Protein AF-A0ABD2XBI8-F1 (afdb_monomer_lite)

Secondary structure (DSSP, 8-state):
-HHHHHHHHHHHHHHS---HHHHHHHHHHHHHHHHHHHHHHHHHHHHHHHHHHHHHHHHHHHHHHHHHHHHHHHHHHHHHHHHHHHHHHHHHHHHHHHHHHHHHHHHHHHHHHHHHHHHHHHHHHHHHHHHT---HHHHHHHHHHHHHS--S--PPPPP-------PPPP-----TT----------------PPPPTTTT-------------------------------PPPGGGG-----------

Structure (mmCIF, N/CA/C/O backbone):
data_AF-A0ABD2XBI8-F1
#
_entry.id   AF-A0ABD2XBI8-F1
#
loop_
_atom_site.group_PDB
_atom_site.id
_atom_site.type_symbol
_atom_site.label_atom_id
_atom_site.label_alt_id
_atom_site.label_comp_id
_atom_site.label_asym_id
_atom_site.label_entity_id
_atom_site.label_seq_id
_atom_site.pdbx_PDB_ins_code
_atom_site.Cartn_x
_atom_site.Cartn_y
_atom_site.Cartn_z
_atom_site.occupancy
_atom_site.B_iso_or_equiv
_atom_site.auth_seq_id
_atom_site.auth_comp_id
_atom_site.auth_asym_id
_atom_site.auth_atom_id
_atom_site.pdbx_PDB_model_num
ATOM 1 N N . MET A 1 1 ? 43.284 -10.364 -46.836 1.00 50.16 1 MET A N 1
ATOM 2 C CA . MET A 1 1 ? 42.614 -9.462 -47.812 1.00 50.16 1 MET A CA 1
ATOM 3 C C . MET A 1 1 ? 42.914 -7.961 -47.650 1.00 50.16 1 MET A C 1
ATOM 5 O O . MET A 1 1 ? 43.007 -7.277 -48.660 1.00 50.16 1 MET A O 1
ATOM 9 N N . ARG A 1 2 ? 43.096 -7.401 -46.437 1.00 47.09 2 ARG A N 1
ATOM 10 C CA . ARG A 1 2 ? 43.406 -5.955 -46.265 1.00 47.09 2 ARG A CA 1
ATOM 11 C C . ARG A 1 2 ? 44.773 -5.526 -46.842 1.00 47.09 2 ARG A C 1
ATOM 13 O O . ARG A 1 2 ? 44.886 -4.433 -47.388 1.00 47.09 2 ARG A O 1
ATOM 20 N N . SER A 1 3 ? 45.781 -6.402 -46.770 1.00 56.12 3 SER A N 1
ATOM 21 C CA . SER A 1 3 ? 47.141 -6.170 -47.298 1.00 56.12 3 SER A CA 1
ATOM 22 C C . SER A 1 3 ? 47.167 -6.021 -48.826 1.00 56.12 3 SER A C 1
ATOM 24 O O . SER A 1 3 ? 47.785 -5.100 -49.353 1.00 56.12 3 SER A O 1
ATOM 26 N N . THR A 1 4 ? 46.410 -6.852 -49.544 1.00 64.19 4 THR A N 1
ATOM 27 C CA . THR A 1 4 ? 46.321 -6.827 -51.011 1.00 64.19 4 THR A CA 1
ATOM 28 C C . THR A 1 4 ? 45.628 -5.567 -51.532 1.00 64.19 4 THR A C 1
ATOM 30 O O . THR A 1 4 ? 46.077 -4.982 -52.512 1.00 64.19 4 THR A O 1
ATOM 33 N N . ARG A 1 5 ? 44.593 -5.077 -50.835 1.00 65.06 5 ARG A N 1
ATOM 34 C CA . ARG A 1 5 ? 43.864 -3.860 -51.233 1.00 65.06 5 ARG A CA 1
ATOM 35 C C . ARG A 1 5 ? 44.668 -2.577 -50.990 1.00 65.06 5 ARG A C 1
ATOM 37 O O . ARG A 1 5 ? 44.650 -1.690 -51.833 1.00 65.06 5 ARG A O 1
ATOM 44 N N . ARG A 1 6 ? 45.424 -2.493 -49.883 1.00 65.19 6 ARG A N 1
ATOM 45 C CA . ARG A 1 6 ? 46.352 -1.369 -49.634 1.00 65.19 6 ARG A CA 1
ATOM 46 C C . ARG A 1 6 ? 47.482 -1.326 -50.664 1.00 65.19 6 ARG A C 1
ATOM 48 O O . ARG A 1 6 ? 47.823 -0.248 -51.136 1.00 65.19 6 ARG A O 1
ATOM 55 N N . LYS A 1 7 ? 48.015 -2.493 -51.048 1.00 68.94 7 LYS A N 1
ATOM 56 C CA . LYS A 1 7 ? 49.017 -2.609 -52.117 1.00 68.94 7 LYS A CA 1
ATOM 57 C C . LYS A 1 7 ? 48.458 -2.163 -53.469 1.00 68.94 7 LYS A C 1
ATOM 59 O O . LYS A 1 7 ? 49.122 -1.394 -54.145 1.00 68.94 7 LYS A O 1
ATOM 64 N N . ALA A 1 8 ? 47.232 -2.557 -53.817 1.00 65.69 8 ALA A N 1
ATOM 65 C CA . ALA A 1 8 ? 46.587 -2.149 -55.067 1.00 65.69 8 ALA A CA 1
ATOM 66 C C . ALA A 1 8 ? 46.331 -0.631 -55.149 1.00 65.69 8 ALA A C 1
ATOM 68 O O . ALA A 1 8 ? 46.610 -0.027 -56.176 1.00 65.69 8 ALA A O 1
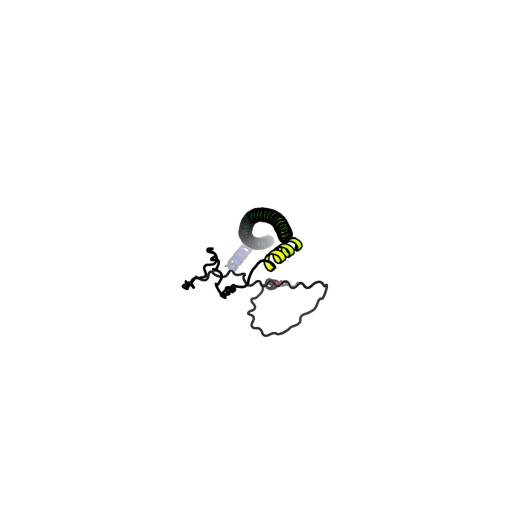ATOM 69 N N . ILE A 1 9 ? 45.869 0.003 -54.064 1.00 66.25 9 ILE A N 1
ATOM 70 C CA . ILE A 1 9 ? 45.656 1.463 -54.025 1.00 66.25 9 ILE A CA 1
ATOM 71 C C . ILE A 1 9 ? 46.986 2.213 -54.170 1.00 66.25 9 ILE A C 1
ATOM 73 O O . ILE A 1 9 ? 47.066 3.160 -54.946 1.00 66.25 9 ILE A O 1
ATOM 77 N N . LYS A 1 10 ? 48.040 1.763 -53.475 1.00 66.06 10 LYS A N 1
ATOM 78 C CA . LYS A 1 10 ? 49.382 2.346 -53.599 1.00 66.06 10 LYS A CA 1
ATOM 79 C C . LYS A 1 10 ? 49.914 2.233 -55.031 1.00 66.06 10 LYS A C 1
ATOM 81 O O . LYS A 1 10 ? 50.391 3.215 -55.580 1.00 66.06 10 LYS A O 1
ATOM 86 N N . LEU A 1 11 ? 49.732 1.072 -55.660 1.00 65.44 11 LEU A N 1
ATOM 87 C CA . LEU A 1 11 ? 50.153 0.825 -57.039 1.00 65.44 11 LEU A CA 1
ATOM 88 C C . LEU A 1 11 ? 49.413 1.738 -58.029 1.00 65.44 11 LEU A C 1
ATOM 90 O O . LEU A 1 11 ? 50.050 2.320 -58.894 1.00 65.44 11 LEU A O 1
ATOM 94 N N . VAL A 1 12 ? 48.103 1.955 -57.865 1.00 64.81 12 VAL A N 1
ATOM 95 C CA . VAL A 1 12 ? 47.318 2.879 -58.711 1.00 64.81 12 VAL A CA 1
ATOM 96 C C . VAL A 1 12 ? 47.749 4.341 -58.528 1.00 64.81 12 VAL A C 1
ATOM 98 O O . VAL A 1 12 ? 47.896 5.063 -59.511 1.00 64.81 12 VAL A O 1
ATOM 101 N N . VAL A 1 13 ? 47.999 4.773 -57.289 1.00 63.12 13 VAL A N 1
ATOM 102 C CA . VAL A 1 13 ? 48.478 6.134 -56.983 1.00 63.12 13 VAL A CA 1
ATOM 103 C C . VAL A 1 13 ? 49.882 6.378 -57.546 1.00 63.12 13 VAL A C 1
ATOM 105 O O . VAL A 1 13 ? 50.166 7.486 -57.998 1.00 63.12 13 VAL A O 1
ATOM 108 N N . ASP A 1 14 ? 50.733 5.351 -57.570 1.00 63.59 14 ASP A N 1
ATOM 109 C CA . ASP A 1 14 ? 52.087 5.424 -58.125 1.00 63.59 14 ASP A CA 1
ATOM 110 C C . ASP A 1 14 ? 52.130 5.307 -59.662 1.00 63.59 14 ASP A C 1
ATOM 112 O O . ASP A 1 14 ? 53.039 5.864 -60.273 1.00 63.59 14 ASP A O 1
ATOM 116 N N . SER A 1 15 ? 51.137 4.649 -60.281 1.00 61.75 15 SER A N 1
ATOM 117 C CA . SER A 1 15 ? 51.032 4.433 -61.741 1.00 61.75 15 SER A CA 1
ATOM 118 C C . SER A 1 15 ? 50.375 5.589 -62.500 1.00 61.75 15 SER A C 1
ATOM 120 O O . SER A 1 15 ? 50.614 5.762 -63.693 1.00 61.75 15 SER A O 1
ATOM 122 N N . CYS A 1 16 ? 49.524 6.378 -61.841 1.00 59.50 16 CYS A N 1
ATOM 123 C CA . CYS A 1 16 ? 49.028 7.626 -62.411 1.00 59.50 16 CYS A CA 1
ATOM 124 C C . CYS A 1 16 ? 50.151 8.666 -62.337 1.00 59.50 16 CYS A C 1
ATOM 126 O O . CYS A 1 16 ? 50.707 8.879 -61.263 1.00 59.50 16 CYS A O 1
ATOM 128 N N . GLY A 1 17 ? 50.457 9.353 -63.442 1.00 62.38 17 GLY A N 1
ATOM 129 C CA . GLY A 1 17 ? 51.430 10.457 -63.520 1.00 62.38 17 GLY A CA 1
ATOM 130 C C . GLY A 1 17 ? 51.025 11.713 -62.731 1.00 62.38 17 GLY A C 1
ATOM 131 O O . GLY A 1 17 ? 51.084 12.828 -63.244 1.00 62.38 17 GLY A O 1
ATOM 132 N N . MET A 1 18 ? 50.551 11.544 -61.497 1.00 68.81 18 MET A N 1
ATOM 133 C CA . MET A 1 18 ? 50.190 12.613 -60.583 1.00 68.81 18 MET A CA 1
ATOM 134 C C . MET A 1 18 ? 51.452 13.278 -60.047 1.00 68.81 18 MET A C 1
ATOM 136 O O . MET A 1 18 ? 52.415 12.608 -59.670 1.00 68.81 18 MET A O 1
ATOM 140 N N . LYS A 1 19 ? 51.411 14.608 -59.946 1.00 80.31 19 LYS A N 1
ATOM 141 C CA . LYS A 1 19 ? 52.440 15.384 -59.248 1.00 80.31 19 LYS A CA 1
ATOM 142 C C . LYS A 1 19 ? 52.533 14.913 -57.792 1.00 80.31 19 LYS A C 1
ATOM 144 O O . LYS A 1 19 ? 51.511 14.639 -57.163 1.00 80.31 19 LYS A O 1
ATOM 149 N N . GLU A 1 20 ? 53.743 14.874 -57.244 1.00 80.38 20 GLU A N 1
ATOM 150 C CA . GLU A 1 20 ? 54.015 14.375 -55.886 1.00 80.38 20 GLU A CA 1
ATOM 151 C C . GLU A 1 20 ? 53.179 15.090 -54.804 1.00 80.38 20 GLU A C 1
ATOM 153 O O . GLU A 1 20 ? 52.703 14.475 -53.851 1.00 80.38 20 GLU A O 1
ATOM 158 N N . SER A 1 21 ? 52.884 16.379 -55.006 1.00 82.75 21 SER A N 1
ATOM 159 C CA . SER A 1 21 ? 51.996 17.161 -54.138 1.00 82.75 21 SER A CA 1
ATOM 160 C C . SER A 1 21 ? 50.564 16.612 -54.073 1.00 82.75 21 SER A C 1
ATOM 162 O O . SER A 1 21 ? 49.969 16.578 -52.996 1.00 82.75 21 SER A O 1
ATOM 164 N N . ALA A 1 22 ? 50.017 16.129 -55.192 1.00 83.19 22 ALA A N 1
ATOM 165 C CA . ALA A 1 22 ? 48.690 15.521 -55.239 1.00 83.19 22 ALA A CA 1
ATOM 166 C C . ALA A 1 22 ? 48.678 14.148 -54.548 1.00 83.19 22 ALA A C 1
ATOM 168 O O . ALA A 1 22 ? 47.736 13.835 -53.820 1.00 83.19 22 ALA A O 1
ATOM 169 N N . LYS A 1 23 ? 49.752 13.355 -54.691 1.00 82.31 23 LYS A N 1
ATOM 170 C CA . LYS A 1 23 ? 49.909 12.085 -53.956 1.00 82.31 23 LYS A CA 1
ATOM 171 C C . LYS A 1 23 ? 49.922 12.312 -52.443 1.00 82.31 23 LYS A C 1
ATOM 173 O O . LYS A 1 23 ? 49.252 11.586 -51.705 1.00 82.31 23 LYS A O 1
ATOM 178 N N . LEU A 1 24 ? 50.632 13.342 -51.976 1.00 85.50 24 LEU A N 1
ATOM 179 C CA . LEU A 1 24 ? 50.685 13.701 -50.558 1.00 85.50 24 LEU A CA 1
ATOM 180 C C . LEU A 1 24 ? 49.303 14.107 -50.020 1.00 85.50 24 LEU A C 1
ATOM 182 O O . LEU A 1 24 ? 48.893 13.627 -48.964 1.00 85.50 24 LEU A O 1
ATOM 186 N N . GLN A 1 25 ? 48.558 14.933 -50.763 1.00 89.06 25 GLN A N 1
ATOM 187 C CA . GLN A 1 25 ? 47.198 15.340 -50.391 1.00 89.06 25 GLN A CA 1
ATOM 188 C C . GLN A 1 25 ? 46.237 14.148 -50.319 1.00 89.06 25 GLN A C 1
ATOM 190 O O . GLN A 1 25 ? 45.522 14.005 -49.329 1.00 89.06 25 GLN A O 1
ATOM 195 N N . VAL A 1 26 ? 46.270 13.246 -51.306 1.00 87.88 26 VAL A N 1
ATOM 196 C CA . VAL A 1 26 ? 45.455 12.019 -51.302 1.00 87.88 26 VAL A CA 1
ATOM 197 C C . VAL A 1 26 ? 45.784 11.142 -50.092 1.00 87.88 26 VAL A C 1
ATOM 199 O O . VAL A 1 26 ? 44.876 10.659 -49.418 1.00 87.88 26 VAL A O 1
ATOM 202 N N . ASN A 1 27 ? 47.064 10.977 -49.752 1.00 87.44 27 ASN A N 1
ATOM 203 C CA . ASN A 1 27 ? 47.475 10.215 -48.570 1.00 87.44 27 ASN A CA 1
ATOM 204 C C . ASN A 1 27 ? 47.030 10.866 -47.251 1.00 87.44 27 ASN A C 1
ATOM 206 O O . ASN A 1 27 ? 46.715 10.161 -46.291 1.00 87.44 27 ASN A O 1
ATOM 210 N N . THR A 1 28 ? 46.995 12.196 -47.181 1.00 93.38 28 THR A N 1
ATOM 211 C CA . THR A 1 28 ? 46.457 12.920 -46.021 1.00 93.38 28 THR A CA 1
ATOM 212 C C . THR A 1 28 ? 44.946 12.731 -45.910 1.00 93.38 28 THR A C 1
ATOM 214 O O . THR A 1 28 ? 44.473 12.322 -44.854 1.00 93.38 28 THR A O 1
ATOM 217 N N . ILE A 1 29 ? 44.201 12.886 -47.008 1.00 93.94 29 ILE A N 1
ATOM 218 C CA . ILE A 1 29 ? 42.749 12.642 -47.042 1.00 93.94 29 ILE A CA 1
ATOM 219 C C . ILE A 1 29 ? 42.425 11.197 -46.638 1.00 93.94 29 ILE A C 1
ATOM 221 O O . ILE A 1 29 ? 41.517 10.963 -45.845 1.00 93.94 29 ILE A O 1
ATOM 225 N N . LEU A 1 30 ? 43.186 10.213 -47.128 1.00 92.88 30 LEU A N 1
ATOM 226 C CA . LEU A 1 30 ? 42.994 8.804 -46.767 1.00 92.88 30 LEU A CA 1
ATOM 227 C C . LEU A 1 30 ? 43.237 8.533 -45.276 1.00 92.88 30 LEU A C 1
ATOM 229 O O . LEU A 1 30 ? 42.544 7.694 -44.690 1.00 92.88 30 LEU A O 1
ATOM 233 N N . ARG A 1 31 ? 44.208 9.219 -44.660 1.00 94.50 31 ARG A N 1
ATOM 234 C CA . ARG A 1 31 ? 44.465 9.117 -43.217 1.00 94.50 31 ARG A CA 1
ATOM 235 C C . ARG A 1 31 ? 43.306 9.688 -42.411 1.00 94.50 31 ARG A C 1
ATOM 237 O O . ARG A 1 31 ? 42.774 8.965 -41.571 1.00 94.50 31 ARG A O 1
ATOM 244 N N . GLU A 1 32 ? 42.860 10.901 -42.729 1.00 96.00 32 GLU A N 1
ATOM 245 C CA . GLU A 1 32 ? 41.720 11.528 -42.046 1.00 96.00 32 GLU A CA 1
ATOM 246 C C . GLU A 1 32 ? 40.434 10.716 -42.219 1.00 96.00 32 GLU A C 1
ATOM 248 O O . GLU A 1 32 ? 39.725 10.452 -41.253 1.00 96.00 32 GLU A O 1
ATOM 253 N N . PHE A 1 33 ? 40.170 10.202 -43.422 1.00 96.31 33 PHE A N 1
ATOM 254 C CA . PHE A 1 33 ? 39.011 9.343 -43.661 1.00 96.31 33 PHE A CA 1
ATOM 255 C C . PHE A 1 33 ? 39.072 8.039 -42.853 1.00 96.31 33 PHE A C 1
ATOM 257 O O . PHE A 1 33 ? 38.055 7.556 -42.358 1.00 96.31 33 PHE A O 1
ATOM 264 N N . THR A 1 34 ? 40.266 7.463 -42.691 1.00 95.50 34 THR A N 1
ATOM 265 C CA . THR A 1 34 ? 40.449 6.271 -41.851 1.00 95.50 34 THR A CA 1
ATOM 266 C C . THR A 1 34 ? 40.207 6.592 -40.378 1.00 95.50 34 THR A C 1
ATOM 268 O O . THR A 1 34 ? 39.570 5.794 -39.693 1.00 95.50 34 THR A O 1
ATOM 271 N N . LYS A 1 35 ? 40.670 7.754 -39.906 1.00 97.06 35 LYS A N 1
ATOM 272 C CA . LYS A 1 35 ? 40.451 8.225 -38.536 1.00 97.06 35 LYS A CA 1
ATOM 273 C C . LYS A 1 35 ? 38.961 8.435 -38.256 1.00 97.06 35 LYS A C 1
ATOM 275 O O . LYS A 1 35 ? 38.426 7.769 -37.377 1.00 97.06 35 LYS A O 1
ATOM 280 N N . MET A 1 36 ? 38.277 9.223 -39.090 1.00 97.69 36 MET A N 1
ATOM 281 C CA . MET A 1 36 ? 36.830 9.457 -38.979 1.00 97.69 36 MET A CA 1
ATOM 282 C C . MET A 1 36 ? 36.026 8.156 -39.018 1.00 97.69 36 MET A C 1
ATOM 284 O O . MET A 1 36 ? 35.052 7.996 -38.291 1.00 97.69 36 MET A O 1
ATOM 288 N N . LYS A 1 37 ? 36.429 7.192 -39.855 1.00 96.88 37 LYS A N 1
ATOM 289 C CA . LYS A 1 37 ? 35.762 5.889 -39.917 1.00 96.88 37 LYS A CA 1
ATOM 290 C C . LYS A 1 37 ? 35.882 5.109 -38.604 1.00 96.88 37 LYS A C 1
ATOM 292 O O . LYS A 1 37 ? 34.928 4.435 -38.224 1.00 96.88 37 LYS A O 1
ATOM 297 N N . ASN A 1 38 ? 37.047 5.144 -37.961 1.00 96.69 38 ASN A N 1
ATOM 298 C CA . ASN A 1 38 ? 37.252 4.457 -36.689 1.00 96.69 38 ASN A CA 1
ATOM 299 C C . ASN A 1 38 ? 36.472 5.152 -35.569 1.00 96.69 38 ASN A C 1
ATOM 301 O O . ASN A 1 38 ? 35.752 4.472 -34.849 1.00 96.69 38 ASN A O 1
ATOM 305 N N . GLU A 1 39 ? 36.524 6.485 -35.503 1.00 97.88 39 GLU A N 1
ATOM 306 C CA . GLU A 1 39 ? 35.735 7.281 -34.552 1.00 97.88 39 GLU A CA 1
ATOM 307 C C . GLU A 1 39 ? 34.232 7.013 -34.711 1.00 97.88 39 GLU A C 1
ATOM 309 O O . GLU A 1 39 ? 33.530 6.775 -33.733 1.00 97.88 39 GLU A O 1
ATOM 314 N N . TYR A 1 40 ? 33.731 6.964 -35.950 1.00 97.75 40 TYR A N 1
ATOM 315 C CA . TYR A 1 40 ? 32.338 6.609 -36.221 1.00 97.75 40 TYR A CA 1
ATOM 316 C C . TYR A 1 40 ? 31.989 5.204 -35.718 1.00 97.75 40 TYR A C 1
ATOM 318 O O . TYR A 1 40 ? 30.922 5.002 -35.145 1.00 97.75 40 TYR A O 1
ATOM 326 N N . LEU A 1 41 ? 32.881 4.230 -35.917 1.00 97.62 41 LEU A N 1
ATOM 327 C CA . LEU A 1 41 ? 32.652 2.862 -35.462 1.00 97.62 41 LEU A CA 1
ATOM 328 C C . LEU A 1 41 ? 32.628 2.778 -33.927 1.00 97.62 41 LEU A C 1
ATOM 330 O O . LEU A 1 41 ? 31.767 2.104 -33.369 1.00 97.62 41 LEU A O 1
ATOM 334 N N . GLU A 1 42 ? 33.522 3.491 -33.245 1.00 97.25 42 GLU A N 1
ATOM 335 C CA . GLU A 1 42 ? 33.527 3.591 -31.782 1.00 97.25 42 GLU A CA 1
ATOM 336 C C . GLU A 1 42 ? 32.243 4.253 -31.267 1.00 97.25 42 GLU A C 1
ATOM 338 O O . GLU A 1 42 ? 31.560 3.697 -30.402 1.00 97.25 42 GLU A O 1
ATOM 343 N N . LEU A 1 43 ? 31.839 5.382 -31.855 1.00 97.88 43 LEU A N 1
ATOM 344 C CA . LEU A 1 43 ? 30.574 6.050 -31.535 1.00 97.88 43 LEU A CA 1
ATOM 345 C C . LEU A 1 43 ? 29.362 5.144 -31.771 1.00 97.88 43 LEU A C 1
ATOM 347 O O . LEU A 1 43 ? 28.433 5.129 -30.968 1.00 97.88 43 LEU A O 1
ATOM 351 N N . GLN A 1 44 ? 29.378 4.339 -32.831 1.00 98.00 44 GLN A N 1
ATOM 352 C CA . GLN A 1 44 ? 28.315 3.378 -33.093 1.00 98.00 44 GLN A CA 1
ATOM 353 C C . GLN A 1 44 ? 28.235 2.323 -31.981 1.00 98.00 44 GLN A C 1
ATOM 355 O O . GLN A 1 44 ? 27.155 2.072 -31.448 1.00 98.00 44 GLN A O 1
ATOM 360 N N . THR A 1 45 ? 29.370 1.748 -31.574 1.00 97.50 45 THR A N 1
ATOM 361 C CA . THR A 1 45 ? 29.390 0.741 -30.498 1.00 97.50 45 THR A CA 1
ATOM 362 C C . THR A 1 45 ? 28.975 1.312 -29.142 1.00 97.50 45 THR A C 1
ATOM 364 O O . THR A 1 45 ? 28.258 0.652 -28.385 1.00 97.50 45 THR A O 1
ATOM 367 N N . THR A 1 46 ? 29.374 2.548 -28.833 1.00 97.81 46 THR A N 1
ATOM 368 C CA . THR A 1 46 ? 28.975 3.213 -27.586 1.00 97.81 46 THR A CA 1
ATOM 369 C C . THR A 1 46 ? 27.490 3.559 -27.594 1.00 97.81 46 THR A C 1
ATOM 371 O O . THR A 1 46 ? 26.821 3.326 -26.587 1.00 97.81 46 THR A O 1
ATOM 374 N N . ASN A 1 47 ? 26.938 4.005 -28.727 1.00 98.19 47 ASN A N 1
ATOM 375 C CA . ASN A 1 47 ? 25.505 4.255 -28.863 1.00 98.19 47 ASN A CA 1
ATOM 376 C C . ASN A 1 47 ? 24.678 2.967 -28.691 1.00 98.19 47 ASN A C 1
ATOM 378 O O . ASN A 1 47 ? 23.716 2.955 -27.928 1.00 98.19 47 ASN A O 1
ATOM 382 N N . GLU A 1 48 ? 25.090 1.851 -29.302 1.00 98.19 48 GLU A N 1
ATOM 383 C CA . GLU A 1 48 ? 24.432 0.548 -29.111 1.00 98.19 48 GLU A CA 1
ATOM 384 C C . GLU A 1 48 ? 24.482 0.071 -27.648 1.00 98.19 48 GLU A C 1
ATOM 386 O O . GLU A 1 48 ? 23.516 -0.497 -27.127 1.00 98.19 48 GLU A O 1
ATOM 391 N N . SER A 1 49 ? 25.609 0.296 -26.965 1.00 98.25 49 SER A N 1
ATOM 392 C CA . SER A 1 49 ? 25.753 -0.008 -25.538 1.00 98.25 49 SER A CA 1
ATOM 393 C C . SER A 1 49 ? 24.816 0.853 -24.682 1.00 98.25 49 SER A C 1
ATOM 395 O O . SER A 1 49 ? 24.111 0.340 -23.807 1.00 98.25 49 SER A O 1
ATOM 397 N N . LEU A 1 50 ? 24.735 2.152 -24.983 1.00 98.50 50 LEU A N 1
ATOM 398 C CA . LEU A 1 50 ? 23.863 3.092 -24.287 1.00 98.50 50 LEU A CA 1
ATOM 399 C C . LEU A 1 50 ? 22.383 2.745 -24.482 1.00 98.50 50 LEU A C 1
ATOM 401 O O . LEU A 1 50 ? 21.621 2.744 -23.517 1.00 98.50 50 LEU A O 1
ATOM 405 N N . GLU A 1 51 ? 21.971 2.382 -25.696 1.00 98.44 51 GLU A N 1
ATOM 406 C CA . GLU A 1 51 ? 20.602 1.944 -25.976 1.00 98.44 51 GLU A CA 1
ATOM 407 C C . GLU A 1 51 ? 20.215 0.719 -25.138 1.00 98.44 51 GLU A C 1
ATOM 409 O O . GLU A 1 51 ? 19.123 0.680 -24.558 1.00 98.44 51 GLU A O 1
ATOM 414 N N . LYS A 1 52 ? 21.121 -0.257 -24.992 1.00 98.38 52 LYS A N 1
ATOM 415 C CA . LYS A 1 52 ? 20.910 -1.423 -24.118 1.00 98.38 52 LYS A CA 1
ATOM 416 C C . LYS A 1 52 ? 20.787 -1.018 -22.651 1.00 98.38 52 LYS A C 1
ATOM 418 O O . LYS A 1 52 ? 19.876 -1.493 -21.969 1.00 98.38 52 LYS A O 1
ATOM 423 N N . ALA A 1 53 ? 21.649 -0.121 -22.172 1.00 98.31 53 ALA A N 1
ATOM 424 C CA . ALA A 1 53 ? 21.591 0.384 -20.802 1.00 98.31 53 ALA A CA 1
ATOM 425 C C . ALA A 1 53 ? 20.266 1.114 -20.522 1.00 98.31 53 ALA A C 1
ATOM 427 O O . ALA A 1 53 ? 19.615 0.857 -19.508 1.00 98.31 53 ALA A O 1
ATOM 428 N N . VAL A 1 54 ? 19.804 1.956 -21.450 1.00 98.69 54 VAL A N 1
ATOM 429 C CA . VAL A 1 54 ? 18.516 2.658 -21.344 1.00 98.69 54 VAL A CA 1
ATOM 430 C C . VAL A 1 54 ? 17.348 1.673 -21.316 1.00 98.69 54 VAL A C 1
ATOM 432 O O . VAL A 1 54 ? 16.432 1.829 -20.505 1.00 98.69 54 VAL A O 1
ATOM 435 N N . GLN A 1 55 ? 17.359 0.642 -22.164 1.00 98.56 55 GLN A N 1
ATOM 436 C CA . GLN A 1 55 ? 16.323 -0.394 -22.142 1.00 98.56 55 GLN A CA 1
ATOM 437 C C . GLN A 1 55 ? 16.287 -1.140 -20.805 1.00 98.56 55 GLN A C 1
ATOM 439 O O . GLN A 1 55 ? 15.205 -1.383 -20.266 1.00 98.56 55 GLN A O 1
ATOM 444 N N . GLU A 1 56 ? 17.448 -1.474 -20.247 1.00 98.50 56 GLU A N 1
ATOM 445 C CA . GLU A 1 56 ? 17.542 -2.142 -18.951 1.00 98.50 56 GLU A CA 1
ATOM 446 C C . GLU A 1 56 ? 17.048 -1.247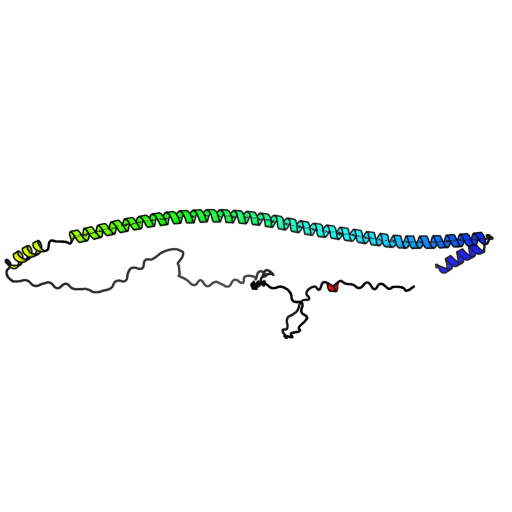 -17.806 1.00 98.50 56 GLU A C 1
ATOM 448 O O . GLU A 1 56 ? 16.242 -1.684 -16.982 1.00 98.50 56 GLU A O 1
ATOM 453 N N . LEU A 1 57 ? 17.427 0.035 -17.793 1.00 98.62 57 LEU A N 1
ATOM 454 C CA . LEU A 1 57 ? 16.919 1.005 -16.818 1.00 98.62 57 LEU A CA 1
ATOM 455 C C . LEU A 1 57 ? 15.394 1.146 -16.892 1.00 98.62 57 LEU A C 1
ATOM 457 O O . LEU A 1 57 ? 14.728 1.145 -15.857 1.00 98.62 57 LEU A O 1
ATOM 461 N N . ARG A 1 58 ? 14.818 1.184 -18.101 1.00 98.62 58 ARG A N 1
ATOM 462 C CA . ARG A 1 58 ? 13.357 1.207 -18.287 1.00 98.62 58 ARG A CA 1
ATOM 463 C C . ARG A 1 58 ? 12.688 -0.045 -17.715 1.00 98.62 58 ARG A C 1
ATOM 465 O O . ARG A 1 58 ? 11.673 0.074 -17.032 1.00 98.62 58 ARG A O 1
ATOM 472 N N . ARG A 1 59 ? 13.257 -1.238 -17.931 1.00 98.44 59 ARG A N 1
ATOM 473 C CA . ARG A 1 59 ? 12.732 -2.486 -17.342 1.00 98.44 59 ARG A CA 1
ATOM 474 C C . ARG A 1 59 ? 12.777 -2.456 -15.815 1.00 98.44 59 ARG A C 1
ATOM 476 O O . ARG A 1 59 ? 11.796 -2.824 -15.166 1.00 98.44 59 ARG A O 1
ATOM 483 N N . ARG A 1 60 ? 13.891 -1.996 -15.238 1.00 98.56 60 ARG A N 1
ATOM 484 C CA . ARG A 1 60 ? 14.051 -1.868 -13.781 1.00 98.56 60 ARG A CA 1
ATOM 485 C C . ARG A 1 60 ? 13.056 -0.881 -13.185 1.00 98.56 60 ARG A C 1
ATOM 487 O O . ARG A 1 60 ? 12.458 -1.192 -12.156 1.00 98.56 60 ARG A O 1
ATOM 494 N N . LEU A 1 61 ? 12.838 0.255 -13.847 1.00 98.50 61 LEU A N 1
ATOM 495 C CA . LEU A 1 61 ? 11.858 1.252 -13.426 1.00 98.50 61 LEU A CA 1
ATOM 496 C C . LEU A 1 61 ? 10.451 0.651 -13.358 1.00 98.50 61 LEU A C 1
ATOM 498 O O . LEU A 1 61 ? 9.823 0.720 -12.309 1.00 98.50 61 LEU A O 1
ATOM 502 N N . VAL A 1 62 ? 10.001 -0.034 -14.415 1.00 98.62 62 VAL A N 1
ATOM 503 C CA . VAL A 1 62 ? 8.675 -0.684 -14.444 1.00 98.62 62 VAL A CA 1
ATOM 504 C C . VAL A 1 62 ? 8.523 -1.710 -13.318 1.00 98.62 62 VAL A C 1
ATOM 506 O O . VAL A 1 62 ? 7.489 -1.759 -12.651 1.00 98.62 62 VAL A O 1
ATOM 509 N N . LYS A 1 63 ? 9.558 -2.519 -13.063 1.00 98.44 63 LYS A N 1
ATOM 510 C CA . LYS A 1 63 ? 9.541 -3.508 -11.976 1.00 98.44 63 LYS A CA 1
ATOM 511 C C . LYS A 1 63 ? 9.449 -2.842 -10.599 1.00 98.44 63 LYS A C 1
ATOM 513 O O . LYS A 1 63 ? 8.659 -3.284 -9.766 1.00 98.44 63 LYS A O 1
ATOM 518 N N . SER A 1 64 ? 10.234 -1.789 -10.374 1.00 98.44 64 SER A N 1
ATOM 519 C CA . SER A 1 64 ? 10.225 -1.013 -9.129 1.00 98.44 64 SER A CA 1
ATOM 520 C C . SER A 1 64 ? 8.881 -0.310 -8.912 1.00 98.44 64 SER A C 1
ATOM 522 O O . SER A 1 64 ? 8.302 -0.386 -7.828 1.00 98.44 64 SER A O 1
ATOM 524 N N . ASP A 1 65 ? 8.320 0.292 -9.963 1.00 98.56 65 ASP A N 1
ATOM 525 C CA . ASP A 1 65 ? 7.000 0.922 -9.936 1.00 98.56 65 ASP A CA 1
ATOM 526 C C . ASP A 1 65 ? 5.905 -0.079 -9.570 1.00 98.56 65 ASP A C 1
ATOM 528 O O . ASP A 1 65 ? 5.073 0.208 -8.707 1.00 98.56 65 ASP A O 1
ATOM 532 N N . HIS A 1 66 ? 5.934 -1.274 -10.164 1.00 98.44 66 HIS A N 1
ATOM 533 C CA . HIS A 1 66 ? 4.989 -2.333 -9.833 1.00 98.44 66 HIS A CA 1
ATOM 534 C C . HIS A 1 66 ? 5.096 -2.745 -8.357 1.00 98.44 66 HIS A C 1
ATOM 536 O O . HIS A 1 66 ? 4.090 -2.771 -7.651 1.00 98.44 66 HIS A O 1
ATOM 542 N N . GLN A 1 67 ? 6.311 -2.981 -7.851 1.00 98.56 67 GLN A N 1
ATOM 543 C CA . GLN A 1 67 ? 6.534 -3.315 -6.438 1.00 98.56 67 GLN A CA 1
ATOM 544 C C . GLN A 1 67 ? 6.047 -2.208 -5.493 1.00 98.56 67 GLN A C 1
ATOM 546 O O . GLN A 1 67 ? 5.391 -2.498 -4.488 1.00 98.56 67 GLN A O 1
ATOM 551 N N . ARG A 1 68 ? 6.306 -0.937 -5.828 1.00 98.56 68 ARG A N 1
ATOM 552 C CA . ARG A 1 68 ? 5.801 0.209 -5.060 1.00 98.56 68 ARG A CA 1
ATOM 553 C C . ARG A 1 68 ? 4.274 0.227 -5.039 1.00 98.56 68 ARG A C 1
ATOM 555 O O . ARG A 1 68 ? 3.681 0.431 -3.982 1.00 98.56 68 ARG A O 1
ATOM 562 N N . GLN A 1 69 ? 3.626 0.008 -6.182 1.00 98.69 69 GLN A N 1
ATOM 563 C CA . GLN A 1 69 ? 2.165 -0.018 -6.277 1.00 98.69 69 GLN A CA 1
ATOM 564 C C . GLN A 1 69 ? 1.550 -1.168 -5.468 1.00 98.69 69 GLN A C 1
ATOM 566 O O . GLN A 1 69 ? 0.554 -0.953 -4.774 1.00 98.69 69 GLN A O 1
ATOM 571 N N . GLU A 1 70 ? 2.153 -2.359 -5.499 1.00 98.56 70 GLU A N 1
ATOM 572 C CA . GLU A 1 70 ? 1.731 -3.497 -4.674 1.00 98.56 70 GLU A CA 1
ATOM 573 C 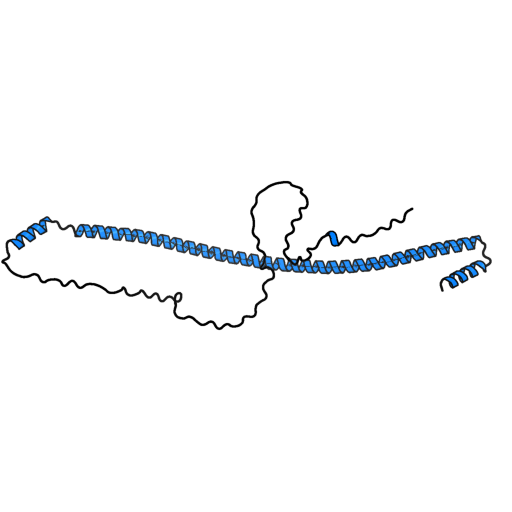C . GLU A 1 70 ? 1.811 -3.176 -3.177 1.00 98.56 70 GLU A C 1
ATOM 575 O O . GLU A 1 70 ? 0.853 -3.424 -2.435 1.00 98.56 70 GLU A O 1
ATOM 580 N N . LEU A 1 71 ? 2.916 -2.562 -2.739 1.00 98.56 71 LEU A N 1
ATOM 581 C CA . LEU A 1 71 ? 3.094 -2.141 -1.351 1.00 98.56 71 LEU A CA 1
ATOM 582 C C . LEU A 1 71 ? 2.044 -1.103 -0.943 1.00 98.56 71 LEU A C 1
ATOM 584 O O . LEU A 1 71 ? 1.386 -1.271 0.082 1.00 98.56 71 LEU A O 1
ATOM 588 N N . ILE A 1 72 ? 1.815 -0.077 -1.769 1.00 98.62 72 ILE A N 1
ATOM 589 C CA . ILE A 1 72 ? 0.771 0.929 -1.524 1.00 98.62 72 ILE A CA 1
ATOM 590 C C . ILE A 1 72 ? -0.603 0.259 -1.406 1.00 98.62 72 ILE A C 1
ATOM 592 O O . ILE A 1 72 ? -1.371 0.583 -0.498 1.00 98.62 72 ILE A O 1
ATOM 596 N N . ARG A 1 73 ? -0.929 -0.701 -2.281 1.00 98.62 73 ARG A N 1
ATOM 597 C CA . ARG A 1 73 ? -2.215 -1.412 -2.228 1.00 98.62 73 ARG A CA 1
ATOM 598 C C . ARG A 1 73 ? -2.351 -2.259 -0.965 1.00 98.62 73 ARG A C 1
ATOM 600 O O . ARG A 1 73 ? -3.446 -2.366 -0.416 1.00 98.62 73 ARG A O 1
ATOM 607 N N . MET A 1 74 ? -1.271 -2.890 -0.513 1.00 98.62 74 MET A N 1
ATOM 608 C CA . MET A 1 74 ? -1.263 -3.662 0.730 1.00 98.62 74 MET A CA 1
ATOM 609 C C . MET A 1 74 ? -1.452 -2.758 1.950 1.00 98.62 74 MET A C 1
ATOM 611 O O . MET A 1 74 ? -2.297 -3.050 2.792 1.00 98.62 74 MET A O 1
ATOM 615 N N . LEU A 1 75 ? -0.723 -1.641 2.009 1.00 98.62 75 LEU A N 1
ATOM 616 C CA . LEU A 1 75 ? -0.817 -0.672 3.099 1.00 98.62 75 LEU A CA 1
ATOM 617 C C . LEU A 1 75 ? -2.210 -0.051 3.185 1.00 98.62 75 LEU A C 1
ATOM 619 O O . LEU A 1 75 ? -2.767 0.019 4.274 1.00 98.62 75 LEU A O 1
ATOM 623 N N . LYS A 1 76 ? -2.815 0.320 2.049 1.00 98.50 76 LYS A N 1
ATOM 624 C CA . LYS A 1 76 ? -4.194 0.829 2.021 1.00 98.50 76 LYS A CA 1
ATOM 625 C C . LYS A 1 76 ? -5.186 -0.177 2.606 1.00 98.50 76 LYS A C 1
ATOM 627 O O . LYS A 1 76 ? -5.965 0.199 3.471 1.00 98.50 76 LYS A O 1
ATOM 632 N N . ARG A 1 77 ? -5.108 -1.452 2.202 1.00 98.44 77 ARG A N 1
ATOM 633 C CA . ARG A 1 77 ? -5.968 -2.519 2.749 1.00 98.44 77 ARG A CA 1
ATOM 634 C C . ARG A 1 77 ? -5.768 -2.715 4.251 1.00 98.44 77 ARG A C 1
ATOM 636 O O . ARG A 1 77 ? -6.731 -2.801 4.997 1.00 98.44 77 ARG A O 1
ATOM 643 N N . LYS A 1 78 ? -4.517 -2.742 4.714 1.00 98.50 78 LYS A N 1
ATOM 644 C CA . LYS A 1 78 ? -4.226 -2.884 6.148 1.00 98.50 78 LYS A CA 1
ATOM 645 C C . LYS A 1 78 ? -4.680 -1.677 6.958 1.00 98.50 78 LYS A C 1
ATOM 647 O O . LYS A 1 78 ? -5.156 -1.842 8.074 1.00 98.50 78 LYS A O 1
ATOM 652 N N . SER A 1 79 ? -4.579 -0.479 6.392 1.00 98.50 79 SER A N 1
ATOM 653 C CA . SER A 1 79 ? -5.094 0.733 7.018 1.00 98.50 79 SER A CA 1
ATOM 654 C C . SER A 1 79 ? -6.610 0.671 7.198 1.00 98.50 79 SER A C 1
ATOM 656 O O . SER A 1 79 ? -7.085 0.998 8.278 1.00 98.50 79 SER A O 1
ATOM 658 N N . THR A 1 80 ? -7.364 0.239 6.181 1.00 98.50 80 THR A N 1
ATOM 659 C CA . THR A 1 80 ? -8.828 0.120 6.286 1.00 98.50 80 THR A CA 1
ATOM 660 C C . THR A 1 80 ? -9.239 -0.967 7.276 1.00 98.50 80 THR A C 1
ATOM 662 O O . THR A 1 80 ? -10.053 -0.698 8.150 1.00 98.50 80 THR A O 1
ATOM 665 N N . GLU A 1 81 ? -8.605 -2.146 7.230 1.00 98.50 81 GLU A N 1
ATOM 666 C CA . GLU A 1 81 ? -8.838 -3.228 8.205 1.00 98.50 81 GLU A CA 1
ATOM 667 C C . GLU A 1 81 ? -8.584 -2.761 9.651 1.00 98.50 81 GLU A C 1
ATOM 669 O O . GLU A 1 81 ? -9.344 -3.083 10.565 1.00 98.50 81 GLU A O 1
ATOM 674 N N . ASN A 1 82 ? -7.521 -1.981 9.872 1.00 98.56 82 ASN A N 1
ATOM 675 C CA . ASN A 1 82 ? -7.204 -1.449 11.195 1.00 98.56 82 ASN A CA 1
ATOM 676 C C . ASN A 1 82 ? -8.238 -0.424 11.669 1.00 98.56 82 ASN A C 1
ATOM 678 O O . ASN A 1 82 ? -8.610 -0.458 12.840 1.00 98.56 82 ASN A O 1
ATOM 682 N N . ILE A 1 83 ? -8.711 0.461 10.786 1.00 98.62 83 ILE A N 1
ATOM 683 C CA . ILE A 1 83 ? -9.764 1.434 11.113 1.00 98.62 83 ILE A CA 1
ATOM 684 C C . ILE A 1 83 ? -11.040 0.695 11.529 1.00 98.62 83 ILE A C 1
ATOM 686 O O . ILE A 1 83 ? -11.545 0.926 12.625 1.00 98.62 83 ILE A O 1
ATOM 690 N N . GLU A 1 84 ? -11.490 -0.273 10.728 1.00 98.50 84 GLU A N 1
ATOM 691 C CA . GLU A 1 84 ? -12.671 -1.090 11.034 1.00 98.50 84 GLU A CA 1
ATOM 692 C C . GLU A 1 84 ? -12.522 -1.836 12.370 1.00 98.50 84 GLU A C 1
ATOM 694 O O . GLU A 1 84 ? -13.462 -1.917 13.170 1.00 98.50 84 GLU A O 1
ATOM 699 N N . LYS A 1 85 ? -11.323 -2.365 12.656 1.00 98.62 85 LYS A N 1
ATOM 700 C CA . LYS A 1 85 ? -11.054 -3.052 13.922 1.00 98.62 85 LYS A CA 1
ATOM 701 C C . LYS A 1 85 ? -11.095 -2.098 15.113 1.00 98.62 85 LYS A C 1
ATOM 703 O O . LYS A 1 85 ? -11.662 -2.465 16.142 1.00 98.62 85 LYS A O 1
ATOM 708 N N . VAL A 1 86 ? -10.522 -0.902 14.987 1.00 98.62 86 VAL A N 1
ATOM 709 C CA . VAL A 1 86 ? -10.567 0.133 16.031 1.00 98.62 86 VAL A CA 1
ATOM 710 C C . VAL A 1 86 ? -12.008 0.556 16.294 1.00 98.62 86 VAL A C 1
ATOM 712 O O . VAL A 1 86 ? -12.428 0.573 17.446 1.00 98.62 86 VAL A O 1
ATOM 715 N N . GLU A 1 87 ? -12.801 0.802 15.253 1.00 98.50 87 GLU A N 1
ATOM 716 C CA . GLU A 1 87 ? -14.219 1.148 15.397 1.00 98.50 87 GLU A CA 1
ATOM 717 C C . GLU A 1 87 ? -15.028 0.028 16.062 1.00 98.50 87 GLU A C 1
ATOM 719 O O . GLU A 1 87 ? -15.891 0.286 16.903 1.00 98.50 87 GLU A O 1
ATOM 724 N N . SER A 1 88 ? -14.751 -1.233 15.717 1.00 98.50 88 SER A N 1
ATOM 725 C CA . SER A 1 88 ? -15.378 -2.386 16.368 1.00 98.50 88 SER A CA 1
ATOM 726 C C . SER A 1 88 ? -15.028 -2.466 17.852 1.00 98.50 88 SER A C 1
ATOM 728 O O . SER A 1 88 ? -15.919 -2.686 18.669 1.00 98.50 88 SER A O 1
ATOM 730 N N . LEU A 1 89 ? -13.751 -2.295 18.202 1.00 98.62 89 LEU A N 1
ATOM 731 C CA . LEU A 1 89 ? -13.297 -2.319 19.594 1.00 98.62 89 LEU A CA 1
ATOM 732 C C . LEU A 1 89 ? -13.850 -1.132 20.385 1.00 98.62 89 LEU A C 1
ATOM 734 O O . LEU A 1 89 ? -14.201 -1.288 21.549 1.00 98.62 89 LEU A O 1
ATOM 738 N N . GLN A 1 90 ? -13.979 0.037 19.758 1.00 98.62 90 GLN A N 1
ATOM 739 C CA . GLN A 1 90 ? -14.574 1.209 20.392 1.00 98.62 90 GLN A CA 1
ATOM 740 C C . GLN A 1 90 ? -16.050 0.970 20.732 1.00 98.62 90 GLN A C 1
ATOM 742 O O . GLN A 1 90 ? -16.486 1.294 21.835 1.00 98.62 90 GLN A O 1
ATOM 747 N N . ARG A 1 91 ? -16.815 0.359 19.815 1.00 98.50 91 ARG A N 1
ATOM 748 C CA . ARG A 1 91 ? -18.210 -0.036 20.072 1.00 98.50 91 ARG A CA 1
ATOM 749 C C . ARG A 1 91 ? -18.315 -1.037 21.220 1.00 98.50 91 ARG A C 1
ATOM 751 O O . ARG A 1 91 ? -19.136 -0.856 22.111 1.00 98.50 91 ARG A O 1
ATOM 758 N N . GLU A 1 92 ? -17.459 -2.055 21.227 1.00 98.56 92 GLU A N 1
ATOM 759 C CA . GLU A 1 92 ? -17.401 -3.037 22.313 1.00 98.56 92 GLU A CA 1
ATOM 760 C C . GLU A 1 92 ? -17.053 -2.382 23.658 1.00 98.56 92 GLU A C 1
ATOM 762 O O . GLU A 1 92 ? -17.717 -2.642 24.658 1.00 98.56 92 GLU A O 1
ATOM 767 N N . ASN A 1 93 ? -16.079 -1.467 23.684 1.00 98.50 93 ASN A N 1
ATOM 768 C CA . ASN A 1 93 ? -15.702 -0.741 24.896 1.00 98.50 93 ASN A CA 1
ATOM 769 C C . ASN A 1 93 ? -16.862 0.097 25.448 1.00 98.50 93 ASN A C 1
ATOM 771 O O . ASN A 1 93 ? -17.099 0.092 26.653 1.00 98.50 93 ASN A O 1
ATOM 775 N N . ASN A 1 94 ? -17.608 0.775 24.573 1.00 98.44 94 ASN A N 1
ATOM 776 C CA . ASN A 1 94 ? -18.780 1.551 24.971 1.00 98.44 94 ASN A CA 1
ATOM 777 C C . ASN A 1 94 ? -19.873 0.650 25.573 1.00 98.44 94 ASN A C 1
ATOM 779 O O . ASN A 1 94 ? -20.427 0.984 26.619 1.00 98.44 94 ASN A O 1
ATOM 783 N N . ASN A 1 95 ? -20.130 -0.517 24.975 1.00 98.44 95 ASN A N 1
ATOM 784 C CA . ASN A 1 95 ? -21.094 -1.482 25.510 1.00 98.44 95 ASN A CA 1
ATOM 785 C C . ASN A 1 95 ? -20.669 -2.010 26.889 1.00 98.44 95 ASN A C 1
ATOM 787 O O . ASN A 1 95 ? -21.486 -2.093 27.806 1.00 98.44 95 ASN A O 1
ATOM 791 N N . LEU A 1 96 ? -19.382 -2.330 27.057 1.00 98.38 96 LEU A N 1
ATOM 792 C CA . LEU A 1 96 ? -18.837 -2.772 28.341 1.00 98.38 96 LEU A CA 1
ATOM 793 C C . LEU A 1 96 ? -18.944 -1.678 29.408 1.00 98.38 96 LEU A C 1
ATOM 795 O O . LEU A 1 96 ? -19.291 -1.980 30.545 1.00 98.38 96 LEU A O 1
ATOM 799 N N . ARG A 1 97 ? -18.705 -0.411 29.051 1.00 98.50 97 ARG A N 1
ATOM 800 C CA . ARG A 1 97 ? -18.900 0.728 29.963 1.00 98.50 97 ARG A CA 1
ATOM 801 C C . ARG A 1 97 ? -20.351 0.844 30.427 1.00 98.50 97 ARG A C 1
ATOM 803 O O . ARG A 1 97 ? -20.561 0.958 31.628 1.00 98.50 97 ARG A O 1
ATOM 810 N N . SER A 1 98 ? -21.317 0.729 29.512 1.00 98.38 98 SER A N 1
ATOM 811 C CA . SER A 1 98 ? -22.751 0.708 29.859 1.00 98.38 98 SER A CA 1
ATOM 812 C C . SER A 1 98 ? -23.074 -0.439 30.816 1.00 98.38 98 SER A C 1
ATOM 814 O O . SER A 1 98 ? -23.720 -0.241 31.836 1.00 98.38 98 SER A O 1
ATOM 816 N N . THR A 1 99 ? -22.547 -1.635 30.540 1.00 98.38 99 THR A N 1
ATOM 817 C CA . THR A 1 99 ? -22.773 -2.814 31.392 1.00 98.38 99 THR A CA 1
ATOM 818 C C . THR A 1 99 ? -22.200 -2.614 32.799 1.00 98.38 99 THR A C 1
ATOM 820 O O . THR A 1 99 ? -22.825 -2.989 33.787 1.00 98.38 99 THR A O 1
ATOM 823 N N . ILE A 1 100 ? -21.008 -2.017 32.910 1.00 98.44 100 ILE A N 1
ATOM 824 C CA . ILE A 1 100 ? -20.384 -1.702 34.204 1.00 98.44 100 ILE A CA 1
ATOM 825 C C . ILE A 1 100 ? -21.224 -0.682 34.975 1.00 98.44 100 ILE A C 1
ATOM 827 O O . ILE A 1 100 ? -21.394 -0.827 36.185 1.00 98.44 100 ILE A O 1
ATOM 831 N N . GLU A 1 101 ? -21.751 0.335 34.296 1.00 98.31 101 GLU A N 1
ATOM 832 C CA . GLU A 1 101 ? -22.621 1.347 34.899 1.00 98.31 101 GLU A CA 1
ATOM 833 C C . GLU A 1 101 ? -23.926 0.728 35.419 1.00 98.31 101 GLU A C 1
A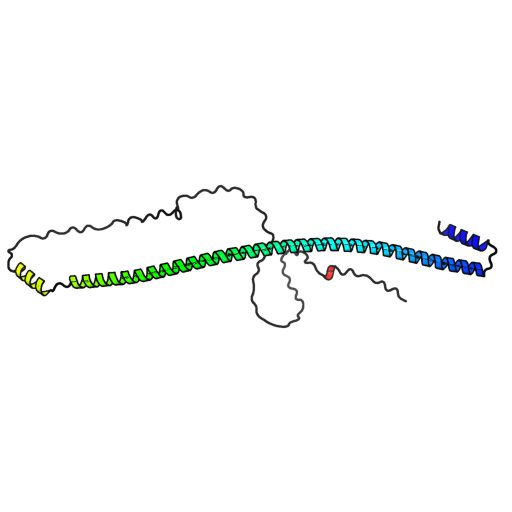TOM 835 O O . GLU A 1 101 ? -24.273 0.917 36.583 1.00 98.31 101 GLU A O 1
ATOM 840 N N . GLU A 1 102 ? -24.590 -0.106 34.615 1.00 98.19 102 GLU A N 1
ATOM 841 C CA . GLU A 1 102 ? -25.789 -0.850 35.021 1.00 98.19 102 GLU A CA 1
ATOM 842 C C . GLU A 1 102 ? -25.532 -1.731 36.252 1.00 98.19 102 GLU A C 1
ATOM 844 O O . GLU A 1 102 ? -26.301 -1.708 37.214 1.00 98.19 102 GLU A O 1
ATOM 849 N N . GLN A 1 103 ? -24.421 -2.476 36.261 1.00 98.00 103 GLN A N 1
ATOM 850 C CA . GLN A 1 103 ? -24.035 -3.301 37.407 1.00 98.00 103 GLN A CA 1
ATOM 851 C C . GLN A 1 103 ? -23.708 -2.466 38.647 1.00 98.00 103 GLN A C 1
ATOM 853 O O . GLN A 1 103 ? -24.032 -2.876 39.761 1.00 98.00 103 GLN A O 1
ATOM 858 N N . SER A 1 104 ? -23.089 -1.299 38.469 1.00 98.25 104 SER A N 1
ATOM 859 C CA . SER A 1 104 ? -22.765 -0.391 39.573 1.00 98.25 104 SER A CA 1
ATOM 860 C C . SER A 1 104 ? -24.034 0.156 40.223 1.00 98.25 104 SER A C 1
ATOM 862 O O . SER A 1 104 ? -24.154 0.112 41.446 1.00 98.25 104 SER A O 1
ATOM 864 N N . ASN A 1 105 ? -25.012 0.568 39.413 1.00 97.88 105 ASN A N 1
ATOM 865 C CA . ASN A 1 105 ? -26.309 1.040 39.897 1.00 97.88 105 ASN A CA 1
ATOM 866 C C . ASN A 1 105 ? -27.060 -0.067 40.651 1.00 97.88 105 ASN A C 1
ATOM 868 O O . ASN A 1 105 ? -27.546 0.150 41.759 1.00 97.88 105 ASN A O 1
ATOM 872 N N . LEU A 1 106 ? -27.076 -1.288 40.106 1.00 98.25 106 LEU A N 1
ATOM 873 C CA . LEU A 1 106 ? -27.706 -2.434 40.766 1.00 98.25 106 LEU A CA 1
ATOM 874 C C . LEU A 1 106 ? -27.056 -2.755 42.123 1.00 98.25 106 LEU A C 1
ATOM 876 O O . LEU A 1 106 ? -27.747 -3.064 43.095 1.00 98.25 106 LEU A O 1
ATOM 880 N N . LEU A 1 107 ? -25.724 -2.682 42.209 1.00 97.88 107 LEU A N 1
ATOM 881 C CA . LEU A 1 107 ? -24.999 -2.876 43.466 1.00 97.88 107 LEU A CA 1
ATOM 882 C C . LEU A 1 107 ? -25.321 -1.786 44.491 1.00 97.88 107 LEU A C 1
ATOM 884 O O . LEU A 1 107 ? -25.415 -2.087 45.684 1.00 97.88 107 LEU A O 1
ATOM 888 N N . GLU A 1 108 ? -25.501 -0.543 44.050 1.00 97.56 108 GLU A N 1
ATOM 889 C CA . GLU A 1 108 ? -25.910 0.555 44.922 1.00 97.56 108 GLU A CA 1
ATOM 890 C C . GLU A 1 108 ? -27.314 0.312 45.497 1.00 97.56 108 GLU A C 1
ATOM 892 O O . GLU A 1 108 ? -27.510 0.409 46.711 1.00 97.56 108 GLU A O 1
ATOM 897 N N . ASP A 1 109 ? -28.267 -0.092 44.657 1.00 97.75 109 ASP A N 1
ATOM 898 C CA . ASP A 1 109 ? -29.636 -0.409 45.074 1.00 97.75 109 ASP A CA 1
ATOM 899 C C . ASP A 1 109 ? -29.679 -1.590 46.050 1.00 97.75 109 ASP A C 1
ATOM 901 O O . ASP A 1 109 ? -30.323 -1.524 47.102 1.00 97.75 109 ASP A O 1
ATOM 905 N N . HIS A 1 110 ? -28.932 -2.659 45.762 1.00 97.62 110 HIS A N 1
ATOM 906 C CA . HIS A 1 110 ? -28.794 -3.787 46.682 1.00 97.62 110 HIS A CA 1
ATOM 907 C C . HIS A 1 110 ? -28.164 -3.365 48.014 1.00 97.62 110 HIS A C 1
ATOM 909 O O . HIS A 1 110 ? -28.604 -3.817 49.072 1.00 97.62 110 HIS A O 1
ATOM 915 N N . SER A 1 111 ? -27.167 -2.478 47.984 1.00 97.62 111 SER A N 1
ATOM 916 C CA . SER A 1 111 ? -2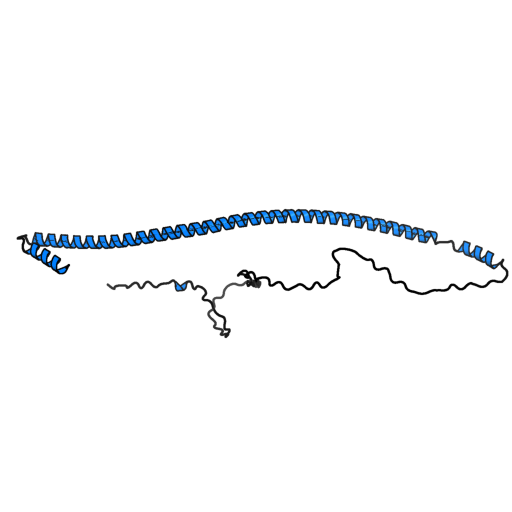6.518 -1.967 49.196 1.00 97.62 111 SER A CA 1
ATOM 917 C C . SER A 1 111 ? -27.494 -1.168 50.060 1.00 97.62 111 SER A C 1
ATOM 919 O O . SER A 1 111 ? -27.561 -1.398 51.269 1.00 97.62 111 SER A O 1
ATOM 921 N N . LYS A 1 112 ? -28.312 -0.299 49.449 1.00 97.38 112 LYS A N 1
ATOM 922 C CA . LYS A 1 112 ? -29.399 0.415 50.142 1.00 97.38 112 LYS A CA 1
ATOM 923 C C . LYS A 1 112 ? -30.387 -0.569 50.760 1.00 97.38 112 LYS A C 1
ATOM 925 O O . LYS A 1 112 ? -30.705 -0.455 51.943 1.00 97.38 112 LYS A O 1
ATOM 930 N N . LYS A 1 113 ? -30.804 -1.591 50.003 1.00 97.75 113 LYS A N 1
ATOM 931 C CA . LYS A 1 113 ? -31.774 -2.572 50.496 1.00 97.75 113 LYS A CA 1
ATOM 932 C C . LYS A 1 113 ? -31.250 -3.392 51.674 1.00 97.75 113 LYS A C 1
ATOM 934 O O . LYS A 1 113 ? -32.000 -3.688 52.602 1.00 97.75 113 LYS A O 1
ATOM 939 N N . ILE A 1 114 ? -29.967 -3.748 51.659 1.00 97.50 114 ILE A N 1
ATOM 940 C CA . ILE A 1 114 ? -29.316 -4.427 52.784 1.00 97.50 114 ILE A CA 1
ATOM 941 C C . ILE A 1 114 ? -29.360 -3.551 54.038 1.00 97.50 114 ILE A C 1
ATOM 943 O O . ILE A 1 114 ? -29.637 -4.065 55.122 1.00 97.50 114 ILE A O 1
ATOM 947 N N . GLU A 1 115 ? -29.103 -2.250 53.911 1.00 96.88 115 GLU A N 1
ATOM 948 C CA . GLU A 1 115 ? -29.109 -1.338 55.055 1.00 96.88 115 GLU A CA 1
ATOM 949 C C . GLU A 1 115 ? -30.521 -1.143 55.631 1.00 96.88 115 GLU A C 1
ATOM 951 O O . GLU A 1 115 ? -30.698 -1.191 56.849 1.00 96.88 115 GLU A O 1
ATOM 956 N N . GLU A 1 116 ? -31.546 -1.054 54.777 1.00 96.44 116 GLU A N 1
ATOM 957 C CA . GLU A 1 116 ? -32.954 -1.079 55.204 1.00 96.44 116 GLU A CA 1
ATOM 958 C C . GLU A 1 116 ? -33.286 -2.348 56.003 1.00 96.44 116 GLU A C 1
ATOM 960 O O . GLU A 1 116 ? -33.774 -2.270 57.133 1.00 96.44 116 GLU A O 1
ATOM 965 N N . LEU A 1 117 ? -32.963 -3.525 55.453 1.00 96.19 117 LEU A N 1
ATOM 966 C CA . LEU A 1 117 ? -33.228 -4.814 56.100 1.00 96.19 117 LEU A CA 1
ATOM 967 C C . LEU A 1 117 ? -32.472 -4.956 57.427 1.00 96.19 117 LEU A C 1
ATOM 969 O O . LEU A 1 117 ? -33.001 -5.514 58.389 1.00 96.19 117 LEU A O 1
ATOM 973 N N . ARG A 1 118 ? -31.244 -4.433 57.522 1.00 96.12 118 ARG A N 1
ATOM 974 C CA . ARG A 1 118 ? -30.500 -4.369 58.791 1.00 96.12 118 ARG A CA 1
ATOM 975 C C . ARG A 1 118 ? -31.238 -3.527 59.830 1.00 96.12 118 ARG A C 1
ATOM 977 O O . ARG A 1 118 ? -31.297 -3.934 60.993 1.00 96.12 118 ARG A O 1
ATOM 984 N N . GLY A 1 119 ? -31.809 -2.395 59.421 1.00 95.31 119 GLY A N 1
ATOM 985 C CA . GLY A 1 119 ? -32.650 -1.548 60.267 1.00 95.31 119 GLY A CA 1
ATOM 986 C C . GLY A 1 119 ? -33.894 -2.280 60.776 1.00 95.31 119 GLY A C 1
ATOM 987 O O . GLY A 1 119 ? -34.144 -2.301 61.982 1.00 95.31 119 GLY A O 1
ATOM 988 N N . GLU A 1 120 ? -34.626 -2.951 59.885 1.00 94.50 120 GLU A N 1
ATOM 989 C CA . GLU A 1 120 ? -35.809 -3.752 60.234 1.00 94.50 120 GLU A CA 1
ATOM 990 C C . GLU A 1 120 ? -35.470 -4.890 61.207 1.00 94.50 120 GLU A C 1
ATOM 992 O O . GLU A 1 120 ? -36.141 -5.071 62.225 1.00 94.50 120 GLU A O 1
ATOM 997 N N . VAL A 1 121 ? -34.386 -5.631 60.950 1.00 94.25 121 VAL A N 1
ATOM 998 C CA . VAL A 1 121 ? -33.916 -6.710 61.835 1.00 94.25 121 VAL A CA 1
ATOM 999 C C . VAL A 1 121 ? -33.541 -6.174 63.216 1.00 94.25 121 VAL A C 1
ATOM 1001 O O . VAL A 1 121 ? -33.829 -6.826 64.223 1.00 94.25 121 VAL A O 1
ATOM 1004 N N . LYS A 1 122 ? -32.912 -4.995 63.290 1.00 93.06 122 LYS A N 1
ATOM 1005 C CA . LYS A 1 122 ? -32.589 -4.345 64.566 1.00 93.06 122 LYS A CA 1
ATOM 1006 C C . LYS A 1 122 ? -33.863 -3.984 65.335 1.00 93.06 122 LYS A C 1
ATOM 1008 O O . LYS A 1 122 ? -33.986 -4.362 66.495 1.00 93.06 122 LYS A O 1
ATOM 1013 N N . LEU A 1 123 ? -34.841 -3.364 64.676 1.00 90.81 123 LEU A N 1
ATOM 1014 C CA . LEU A 1 123 ? -36.129 -3.014 65.283 1.00 90.81 123 LEU A CA 1
ATOM 1015 C C . LEU A 1 123 ? -36.891 -4.253 65.792 1.00 90.81 123 LEU A C 1
ATOM 1017 O O . LEU A 1 123 ? -37.425 -4.262 66.903 1.00 90.81 123 LEU A O 1
ATOM 1021 N N . LEU A 1 124 ? -36.915 -5.330 65.003 1.00 89.62 124 LEU A N 1
ATOM 1022 C CA . LEU A 1 124 ? -37.516 -6.608 65.396 1.00 89.62 124 LEU A CA 1
ATOM 1023 C C . LEU A 1 124 ? -36.797 -7.248 66.592 1.00 89.62 124 LEU A C 1
ATOM 1025 O O . LEU A 1 124 ? -37.431 -7.853 67.458 1.00 89.62 124 LEU A O 1
ATOM 1029 N N . ARG A 1 125 ? -35.468 -7.115 66.669 1.00 87.75 125 ARG A N 1
ATOM 1030 C CA . ARG A 1 125 ? -34.693 -7.581 67.824 1.00 87.75 125 ARG A CA 1
ATOM 1031 C C . ARG A 1 125 ? -35.056 -6.792 69.083 1.00 87.75 125 ARG A C 1
ATOM 1033 O O . ARG A 1 125 ? -35.328 -7.417 70.107 1.00 87.75 125 ARG A O 1
ATOM 1040 N N . ASP A 1 126 ? -35.117 -5.467 68.984 1.00 84.06 126 ASP A N 1
ATOM 1041 C CA . ASP A 1 126 ? -35.395 -4.571 70.112 1.00 84.06 126 ASP A CA 1
ATOM 1042 C C . ASP A 1 126 ? -36.832 -4.753 70.648 1.00 84.06 126 ASP A C 1
ATOM 1044 O O . ASP A 1 126 ? -37.075 -4.796 71.859 1.00 84.06 126 ASP A O 1
ATOM 1048 N N . THR A 1 127 ? -37.806 -4.956 69.757 1.00 79.06 127 THR A N 1
ATOM 1049 C CA . THR A 1 127 ? -39.194 -5.276 70.146 1.00 79.06 127 THR A CA 1
ATOM 1050 C C . THR A 1 127 ? -39.313 -6.650 70.812 1.00 79.06 127 THR A C 1
ATOM 1052 O O . THR A 1 127 ? -40.048 -6.798 71.791 1.00 79.06 127 THR A O 1
ATOM 1055 N N . ARG A 1 128 ? -38.558 -7.661 70.358 1.00 73.06 128 ARG A N 1
ATOM 1056 C CA . ARG A 1 128 ? -38.529 -8.986 71.000 1.00 73.06 128 ARG A CA 1
ATOM 1057 C C . ARG A 1 128 ? -37.924 -8.946 72.406 1.00 73.06 128 ARG A C 1
ATOM 1059 O O . ARG A 1 128 ? -38.404 -9.660 73.284 1.00 73.06 128 ARG A O 1
ATOM 1066 N N . THR A 1 129 ? -36.902 -8.125 72.648 1.00 68.25 129 THR A N 1
ATOM 1067 C CA . THR A 1 129 ? -36.322 -7.956 73.993 1.00 68.25 129 THR A CA 1
ATOM 1068 C C . THR A 1 129 ? -37.268 -7.232 74.952 1.00 68.25 129 THR A C 1
ATOM 1070 O O . THR A 1 129 ? -37.382 -7.639 76.108 1.00 68.25 129 THR A O 1
ATOM 1073 N N . ASN A 1 130 ? -38.021 -6.238 74.472 1.00 60.25 130 ASN A N 1
ATOM 1074 C CA . ASN A 1 130 ? -39.021 -5.540 75.288 1.00 60.25 130 ASN A CA 1
ATOM 1075 C C . ASN A 1 130 ? -40.209 -6.441 75.667 1.00 60.25 130 ASN A C 1
ATOM 1077 O O . ASN A 1 130 ? -40.643 -6.418 76.814 1.00 60.25 130 ASN A O 1
ATOM 1081 N N . ASN A 1 131 ? -40.679 -7.304 74.760 1.00 58.56 131 ASN A N 1
ATOM 1082 C CA . ASN A 1 131 ? -41.770 -8.246 75.055 1.00 58.56 131 ASN A CA 1
ATOM 1083 C C . ASN A 1 131 ? -41.363 -9.417 75.976 1.00 58.56 131 ASN A C 1
ATOM 1085 O O . ASN A 1 131 ? -42.224 -10.030 76.600 1.00 58.56 131 ASN A O 1
ATOM 1089 N N . ASN A 1 132 ? -40.065 -9.719 76.100 1.00 54.31 132 ASN A N 1
ATOM 1090 C CA . ASN A 1 132 ? -39.545 -10.722 77.040 1.00 54.31 132 ASN A CA 1
ATOM 1091 C C . ASN A 1 132 ? -39.213 -10.147 78.430 1.00 54.31 132 ASN A C 1
ATOM 1093 O O . ASN A 1 132 ? -38.816 -10.899 79.321 1.00 54.31 132 ASN A O 1
ATOM 1097 N N . THR A 1 133 ? -39.387 -8.838 78.644 1.00 52.31 133 THR A N 1
ATOM 1098 C CA . THR A 1 133 ? -39.251 -8.222 79.971 1.00 52.31 133 THR A CA 1
ATOM 1099 C C . THR A 1 133 ? -40.575 -8.357 80.709 1.00 52.31 133 THR A C 1
ATOM 1101 O O . THR A 1 133 ? -41.353 -7.422 80.860 1.00 52.31 133 THR A O 1
ATOM 1104 N N . ILE A 1 134 ? -40.858 -9.577 81.142 1.00 50.69 134 ILE A N 1
ATOM 1105 C CA . ILE A 1 134 ? -41.913 -9.835 82.112 1.00 50.69 134 ILE A CA 1
ATOM 1106 C C . ILE A 1 134 ? -41.497 -9.172 83.440 1.00 50.69 134 ILE A C 1
ATOM 1108 O O . ILE A 1 134 ? -40.378 -9.422 83.904 1.00 50.69 134 ILE A O 1
ATOM 1112 N N . PRO A 1 135 ? -42.355 -8.363 84.092 1.00 52.53 135 PRO A N 1
ATOM 1113 C CA . PRO A 1 135 ? -42.061 -7.843 85.419 1.00 52.53 135 PRO A CA 1
ATOM 1114 C C . PRO A 1 135 ? -41.988 -9.022 86.394 1.00 52.53 135 PRO A C 1
ATOM 1116 O O . PRO A 1 135 ? -42.978 -9.694 86.684 1.00 52.53 135 PRO A O 1
ATOM 1119 N N . ASN A 1 136 ? -40.775 -9.275 86.881 1.00 54.72 136 ASN A N 1
ATOM 1120 C CA . ASN A 1 136 ? -40.417 -10.392 87.758 1.00 54.72 136 ASN A CA 1
ATOM 1121 C C . ASN A 1 136 ? -41.222 -10.413 89.080 1.00 54.72 136 ASN A C 1
ATOM 1123 O O . ASN A 1 136 ? -41.238 -11.422 89.783 1.00 54.72 136 ASN A O 1
ATOM 1127 N N . GLU A 1 137 ? -41.911 -9.319 89.419 1.00 56.16 137 GLU A N 1
ATOM 1128 C CA . GLU A 1 137 ? -42.770 -9.231 90.604 1.00 56.16 137 GLU A CA 1
ATOM 1129 C C . GLU A 1 137 ? -44.086 -10.004 90.449 1.00 56.16 137 GLU A C 1
ATOM 1131 O O . GLU A 1 137 ? -44.477 -10.721 91.369 1.00 56.16 137 GLU A O 1
ATOM 1136 N N . SER A 1 138 ? -44.715 -9.982 89.267 1.00 56.53 138 SER A N 1
ATOM 1137 C CA . SER A 1 138 ? -46.001 -10.668 89.056 1.00 56.53 138 SER A CA 1
ATOM 1138 C C . SER A 1 138 ? -45.849 -12.196 89.071 1.00 56.53 138 SER A C 1
ATOM 1140 O O . SER A 1 138 ? -46.690 -12.913 89.611 1.00 56.53 138 SER A O 1
ATOM 1142 N N . PHE A 1 139 ? -44.723 -12.716 88.572 1.00 58.34 139 PHE A N 1
ATOM 1143 C CA . PHE A 1 139 ? -44.443 -14.154 88.618 1.00 58.34 139 PHE A CA 1
ATOM 1144 C C . PHE A 1 139 ? -44.140 -14.654 90.031 1.00 58.34 139 PHE A C 1
ATOM 1146 O O . PHE A 1 139 ? -44.511 -15.780 90.361 1.00 58.34 139 PHE A O 1
ATOM 1153 N N . ARG A 1 140 ? -43.515 -13.834 90.889 1.00 60.03 140 ARG A N 1
ATOM 1154 C CA . ARG A 1 140 ? -43.264 -14.196 92.293 1.00 60.03 140 ARG A CA 1
ATOM 1155 C C . ARG A 1 140 ? -44.559 -14.336 93.091 1.00 60.03 140 ARG A C 1
ATOM 1157 O O . ARG A 1 140 ? -44.677 -15.281 93.868 1.00 60.03 140 ARG A O 1
ATOM 1164 N N . GLU A 1 141 ? -45.530 -13.450 92.876 1.00 59.88 141 GLU A N 1
ATOM 1165 C CA . GLU A 1 141 ? -46.844 -13.536 93.530 1.00 59.88 141 GLU A CA 1
ATOM 1166 C C . GLU A 1 141 ? -47.651 -14.749 93.064 1.00 59.88 141 GLU A C 1
ATOM 1168 O O . GLU A 1 141 ? -48.202 -15.480 93.891 1.00 59.88 141 GLU A O 1
ATOM 1173 N N . ILE A 1 142 ? -47.654 -15.030 91.758 1.00 63.12 142 ILE A N 1
ATOM 1174 C CA . ILE A 1 142 ? -48.344 -16.202 91.204 1.00 63.12 142 ILE A CA 1
ATOM 1175 C C . ILE A 1 142 ? -47.698 -17.501 91.720 1.00 63.12 142 ILE A C 1
ATOM 1177 O O . ILE A 1 142 ? -48.397 -18.433 92.117 1.00 63.12 142 ILE A O 1
ATOM 1181 N N . PHE A 1 143 ? -46.365 -17.563 91.813 1.00 59.50 143 PHE A N 1
ATOM 1182 C CA . PHE A 1 143 ? -45.659 -18.736 92.341 1.00 59.50 143 PHE A CA 1
ATOM 1183 C C . PHE A 1 143 ? -45.900 -18.949 93.849 1.00 59.50 143 PHE A C 1
ATOM 1185 O O . PHE A 1 143 ? -46.025 -20.089 94.307 1.00 59.50 143 PHE A O 1
ATOM 1192 N N . HIS A 1 144 ? -46.036 -17.875 94.635 1.00 59.94 144 HIS A N 1
ATOM 1193 C CA . HIS A 1 144 ? -46.402 -17.973 96.053 1.00 59.94 144 HIS A CA 1
ATOM 1194 C C . HIS A 1 144 ? -47.852 -18.439 96.277 1.00 59.94 144 HIS A C 1
ATOM 1196 O O . HIS A 1 144 ? -48.115 -19.190 97.219 1.00 59.94 144 HIS A O 1
ATOM 1202 N N . GLN A 1 145 ? -48.787 -18.080 95.394 1.00 59.59 145 GLN A N 1
ATOM 1203 C CA . GLN A 1 145 ? -50.167 -18.582 95.466 1.00 59.59 145 GLN A CA 1
ATOM 1204 C C . GLN A 1 145 ? -50.282 -20.064 95.082 1.00 59.59 145 GLN A C 1
ATOM 1206 O O . GLN A 1 145 ? -51.070 -20.794 95.682 1.00 59.59 145 GLN A O 1
ATOM 1211 N N . ILE A 1 146 ? -49.463 -20.539 94.137 1.00 59.38 146 ILE A N 1
ATOM 1212 C CA . ILE A 1 146 ? -49.451 -21.951 93.717 1.00 59.38 146 ILE A CA 1
ATOM 1213 C C . ILE A 1 146 ? -48.797 -22.848 94.784 1.00 59.38 146 ILE A C 1
ATOM 1215 O O . ILE A 1 146 ? -49.255 -23.963 95.030 1.00 59.38 146 ILE A O 1
ATOM 1219 N N . THR A 1 147 ? -47.748 -22.366 95.457 1.00 55.81 147 THR A N 1
ATOM 1220 C CA . THR A 1 147 ? -47.007 -23.141 96.474 1.00 55.81 147 THR A CA 1
ATOM 1221 C C . THR A 1 147 ? -47.719 -23.257 97.824 1.00 55.81 147 THR A C 1
ATOM 1223 O O . THR A 1 147 ? -47.410 -24.171 98.587 1.00 55.81 147 THR A O 1
ATOM 1226 N N . THR A 1 148 ? -48.683 -22.384 98.124 1.00 55.84 148 THR A N 1
ATOM 1227 C CA . THR A 1 148 ? -49.418 -22.397 99.404 1.00 55.84 148 THR A CA 1
ATOM 1228 C C . THR A 1 148 ? -50.733 -23.181 99.358 1.00 55.84 148 THR A C 1
ATOM 1230 O O . THR A 1 148 ? -51.245 -23.536 100.416 1.00 55.84 148 THR A O 1
ATOM 1233 N N . ASN A 1 149 ? -51.241 -23.534 98.168 1.00 52.34 149 ASN A N 1
ATOM 1234 C CA . ASN A 1 149 ? -52.542 -24.199 97.995 1.00 52.34 149 ASN A CA 1
ATOM 1235 C C . ASN A 1 149 ? -52.503 -25.459 97.105 1.00 52.34 149 ASN A C 1
ATOM 1237 O O . ASN A 1 149 ? -53.373 -25.644 96.255 1.00 52.34 149 ASN A O 1
ATOM 1241 N N . SER A 1 150 ? -51.534 -26.365 97.287 1.00 42.03 150 SER A N 1
ATOM 1242 C CA . SER A 1 150 ? -51.610 -27.689 96.646 1.00 42.03 150 SER A CA 1
ATOM 1243 C C . SER A 1 150 ? -51.082 -28.828 97.531 1.00 42.03 150 SER A C 1
ATOM 1245 O O . SER A 1 150 ? -49.949 -28.758 98.019 1.00 42.03 150 SER A O 1
ATOM 1247 N N . PRO A 1 151 ? -51.876 -29.899 97.747 1.00 47.78 151 PRO A N 1
ATOM 1248 C CA . PRO A 1 151 ? -51.444 -31.092 98.453 1.00 47.78 151 PRO A CA 1
ATOM 1249 C C . PRO A 1 151 ? -50.580 -32.002 97.565 1.00 47.78 151 PRO A C 1
ATOM 1251 O O . PRO A 1 151 ? -50.761 -32.132 96.358 1.00 47.78 151 PRO A O 1
ATOM 1254 N N . LYS A 1 152 ? -49.626 -32.662 98.226 1.00 50.41 152 LYS A N 1
ATOM 1255 C CA . LYS A 1 152 ? -48.633 -33.603 97.690 1.00 50.41 152 LYS A CA 1
ATOM 1256 C C . LYS A 1 152 ? -49.203 -34.588 96.652 1.00 50.41 152 LYS A C 1
ATOM 1258 O O . LYS A 1 152 ? -50.087 -35.366 96.999 1.00 50.41 152 LYS A O 1
ATOM 1263 N N . LYS A 1 153 ? -48.539 -34.650 95.486 1.00 46.47 153 LYS A N 1
ATOM 1264 C CA . LYS A 1 153 ? -48.231 -35.819 94.617 1.00 46.47 153 LYS A CA 1
ATOM 1265 C C . LYS A 1 153 ? -48.541 -35.549 93.139 1.00 46.47 153 LYS A C 1
ATOM 1267 O O . LYS A 1 153 ? -49.694 -35.527 92.734 1.00 46.47 153 LYS A O 1
ATOM 1272 N N . SER A 1 154 ? -47.505 -35.510 92.309 1.00 39.66 154 SER A N 1
ATOM 1273 C CA . SER A 1 154 ? -47.364 -36.417 91.158 1.00 39.66 154 SER A CA 1
ATOM 1274 C C . SER A 1 154 ? -46.033 -36.161 90.452 1.00 39.66 154 SER A C 1
ATOM 1276 O O . SER A 1 154 ? -45.498 -35.058 90.427 1.00 39.66 154 SER A O 1
ATOM 1278 N N . SER A 1 155 ? -45.457 -37.261 89.995 1.00 45.91 155 SER A N 1
ATOM 1279 C CA . SER A 1 155 ? -44.151 -37.425 89.375 1.00 45.91 155 SER A CA 1
ATOM 1280 C C . SER A 1 155 ? -44.022 -36.699 88.035 1.00 45.91 155 SER A C 1
ATOM 1282 O O . SER A 1 155 ? -44.906 -36.791 87.187 1.00 45.91 155 SER A O 1
ATOM 1284 N N . LEU A 1 156 ? -42.863 -36.067 87.837 1.00 50.19 156 LEU A N 1
ATOM 1285 C CA . LEU A 1 156 ? -42.347 -35.607 86.548 1.00 50.19 156 LEU A CA 1
ATOM 1286 C C . LEU A 1 156 ? -42.364 -36.731 85.496 1.00 50.19 156 LEU A C 1
ATOM 1288 O O . LEU A 1 156 ? -41.858 -37.819 85.788 1.00 50.19 156 LEU A O 1
ATOM 1292 N N . PRO A 1 157 ? -42.816 -36.476 84.257 1.00 42.69 157 PRO A N 1
ATOM 1293 C CA . PRO A 1 157 ? -42.388 -37.262 83.119 1.00 42.69 157 PRO A CA 1
ATOM 1294 C C . PRO A 1 157 ? -41.070 -36.696 82.575 1.00 42.69 157 PRO A C 1
ATOM 1296 O O . PRO A 1 157 ? -40.964 -35.544 82.155 1.00 42.69 157 PRO A O 1
ATOM 1299 N N . THR A 1 158 ? -40.059 -37.554 82.606 1.00 40.19 158 THR A N 1
ATOM 1300 C CA . THR A 1 158 ? -38.763 -37.421 81.945 1.00 40.19 158 THR A CA 1
ATOM 1301 C C . THR A 1 158 ? -38.935 -37.225 80.437 1.00 40.19 158 THR A C 1
ATOM 1303 O O . THR A 1 158 ? -39.569 -38.033 79.763 1.00 40.19 158 THR A O 1
ATOM 1306 N N . VAL A 1 159 ? -38.328 -36.165 79.905 1.00 43.84 159 VAL A N 1
ATOM 1307 C CA . VAL A 1 159 ? -38.144 -35.936 78.465 1.00 43.84 159 VAL A CA 1
ATOM 1308 C C . VAL A 1 159 ? -37.103 -36.929 77.933 1.00 43.84 159 VAL A C 1
ATOM 1310 O O . VAL A 1 159 ? -36.010 -36.982 78.501 1.00 43.84 159 VAL A O 1
ATOM 1313 N N . PRO A 1 160 ? -37.344 -37.674 76.838 1.00 45.28 160 PRO A N 1
ATOM 1314 C CA . PRO A 1 160 ? -36.253 -38.313 76.129 1.00 45.28 160 PRO A CA 1
ATOM 1315 C C . PRO A 1 160 ? -35.601 -37.294 75.190 1.00 45.28 160 PRO A C 1
ATOM 1317 O O . PRO A 1 160 ? -36.178 -36.853 74.197 1.00 45.28 160 PRO A O 1
ATOM 1320 N N . VAL A 1 161 ? -34.361 -36.940 75.515 1.00 49.09 161 VAL A N 1
ATOM 1321 C CA . VAL A 1 161 ? -33.385 -36.418 74.559 1.00 49.09 161 VAL A CA 1
ATOM 1322 C C . VAL A 1 161 ? -33.107 -37.534 73.548 1.00 49.09 161 VAL A C 1
ATOM 1324 O O . VAL A 1 161 ? -32.603 -38.589 73.925 1.00 49.09 161 VAL A O 1
ATOM 1327 N N . SER A 1 162 ? -33.431 -37.320 72.273 1.00 43.19 162 SER A N 1
ATOM 1328 C CA . SER A 1 162 ? -32.855 -38.099 71.172 1.00 43.19 162 SER A CA 1
ATOM 1329 C C . SER A 1 162 ? -31.889 -37.225 70.387 1.00 43.19 162 SER A C 1
ATOM 1331 O O . SER A 1 162 ? -32.217 -36.126 69.945 1.00 43.19 162 SER A O 1
ATOM 1333 N N . ALA A 1 163 ? -30.668 -37.737 70.300 1.00 39.50 163 ALA A N 1
ATOM 1334 C CA . ALA A 1 163 ? -29.524 -37.173 69.621 1.00 39.50 163 ALA A CA 1
ATOM 1335 C C . ALA A 1 163 ? -29.678 -37.210 68.087 1.00 39.50 163 ALA A C 1
ATOM 1337 O O . ALA A 1 163 ? -30.377 -38.064 67.555 1.00 39.50 163 ALA A O 1
ATOM 1338 N N . MET A 1 164 ? -28.992 -36.263 67.430 1.00 39.78 164 MET A N 1
ATOM 1339 C CA . MET A 1 164 ? -28.120 -36.417 66.244 1.00 39.78 164 MET A CA 1
ATOM 1340 C C . MET A 1 164 ? -28.510 -37.537 65.252 1.00 39.78 164 MET A C 1
ATOM 1342 O O . MET A 1 164 ? -28.556 -38.704 65.604 1.00 39.78 164 MET A O 1
ATOM 1346 N N . THR A 1 165 ? -28.665 -37.345 63.944 1.00 43.00 165 THR A N 1
ATOM 1347 C CA . THR A 1 165 ? -27.855 -36.566 62.996 1.00 43.00 165 THR A CA 1
ATOM 1348 C C . THR A 1 165 ? -28.555 -36.734 61.639 1.00 43.00 165 THR A C 1
ATOM 1350 O O . THR A 1 165 ? -28.746 -37.870 61.211 1.00 43.00 165 THR A O 1
ATOM 1353 N N . ALA A 1 166 ? -28.930 -35.658 60.949 1.00 44.12 166 ALA A N 1
ATOM 1354 C CA . ALA A 1 166 ? -29.338 -35.716 59.543 1.00 44.12 166 ALA A CA 1
ATOM 1355 C C . ALA A 1 166 ? -28.387 -34.809 58.748 1.00 44.12 166 ALA A C 1
ATOM 1357 O O . ALA A 1 166 ? -28.177 -33.668 59.171 1.00 44.12 166 ALA A O 1
ATOM 1358 N N . PRO A 1 167 ? -27.761 -35.279 57.654 1.00 52.84 167 PRO A N 1
ATOM 1359 C CA . PRO A 1 167 ? -26.933 -34.409 56.833 1.00 52.84 167 PRO A CA 1
ATOM 1360 C C . PRO A 1 167 ? -27.840 -33.408 56.098 1.00 52.84 167 PRO A C 1
ATOM 1362 O O . PRO A 1 167 ? -28.973 -33.755 55.749 1.00 52.84 167 PRO A O 1
ATOM 1365 N N . PRO A 1 168 ? -27.383 -32.169 55.851 1.00 53.44 168 PRO A N 1
ATOM 1366 C CA . PRO A 1 168 ? -28.142 -31.238 55.035 1.00 53.44 168 PRO A CA 1
ATOM 1367 C C . PRO A 1 168 ? -28.248 -31.803 53.616 1.00 53.44 168 PRO A C 1
ATOM 1369 O O . PRO A 1 168 ? -27.254 -32.230 53.027 1.00 53.44 168 PRO A O 1
ATOM 1372 N N . SER A 1 169 ? -29.466 -31.801 53.077 1.00 47.78 169 SER A N 1
ATOM 1373 C CA . SER A 1 169 ? -29.737 -32.027 51.662 1.00 47.78 169 SER A CA 1
ATOM 1374 C C . SER A 1 169 ? -28.784 -31.174 50.825 1.00 47.78 169 SER A C 1
ATOM 1376 O O . SER A 1 169 ? -28.777 -29.947 50.951 1.00 47.78 169 SER A O 1
ATOM 1378 N N . SER A 1 170 ? -27.969 -31.818 49.993 1.00 50.66 170 SER A N 1
ATOM 1379 C CA . SER A 1 170 ? -27.117 -31.131 49.030 1.00 50.66 170 SER A CA 1
ATOM 1380 C C . SER A 1 170 ? -27.987 -30.268 48.117 1.00 50.66 170 SER A C 1
ATOM 1382 O O . SER A 1 170 ? -28.863 -30.788 47.426 1.00 50.66 170 SER A O 1
ATOM 1384 N N . LEU A 1 171 ? -27.746 -28.958 48.112 1.00 51.00 171 LEU A N 1
ATOM 1385 C CA . LEU A 1 171 ? -28.246 -28.052 47.083 1.00 51.00 171 LEU A CA 1
ATOM 1386 C C . LEU A 1 171 ? -27.667 -28.495 45.733 1.00 51.00 171 LEU A C 1
ATOM 1388 O O . LEU A 1 171 ? -26.485 -28.288 45.461 1.00 51.00 171 LEU A O 1
ATOM 1392 N N . HIS A 1 172 ? -28.493 -29.149 44.918 1.00 47.78 172 HIS A N 1
ATOM 1393 C CA . HIS A 1 172 ? -28.157 -29.515 43.547 1.00 47.78 172 HIS A CA 1
ATOM 1394 C C . HIS A 1 172 ? -28.321 -28.263 42.677 1.00 47.78 172 HIS A C 1
ATOM 1396 O O . HIS A 1 172 ? -29.432 -27.766 42.499 1.00 47.78 172 HIS A O 1
ATOM 1402 N N . PHE A 1 173 ? -27.212 -27.709 42.188 1.00 50.34 173 PHE A N 1
ATOM 1403 C CA . PHE A 1 173 ? -27.232 -26.644 41.188 1.00 50.34 173 PHE A CA 1
ATOM 1404 C C . PHE A 1 173 ? -27.117 -27.280 39.806 1.00 50.34 173 PHE A C 1
ATOM 1406 O O . PHE A 1 173 ? -26.016 -27.555 39.332 1.00 50.34 173 PHE A O 1
ATOM 1413 N N . ASP A 1 174 ? -28.256 -27.496 39.155 1.00 52.16 174 ASP A N 1
ATOM 1414 C CA . ASP A 1 174 ? -28.298 -27.946 37.765 1.00 52.16 174 ASP A CA 1
ATOM 1415 C C . ASP A 1 174 ? -28.033 -26.750 36.844 1.00 52.16 174 ASP A C 1
ATOM 1417 O O . ASP A 1 174 ? -28.945 -26.126 36.306 1.00 52.16 174 ASP A O 1
ATOM 1421 N N . HIS A 1 175 ? -26.756 -26.391 36.697 1.00 56.22 175 HIS A N 1
ATOM 1422 C CA . HIS A 1 175 ? -26.312 -25.446 35.679 1.00 56.22 175 HIS A CA 1
ATOM 1423 C C . HIS A 1 175 ? -25.448 -26.189 34.651 1.00 56.22 175 HIS A C 1
ATOM 1425 O O . HIS A 1 175 ? -24.501 -26.875 35.047 1.00 56.22 175 HIS A O 1
ATOM 1431 N N . PRO A 1 176 ? -25.680 -26.021 33.335 1.00 57.16 176 PRO A N 1
ATOM 1432 C CA . PRO A 1 176 ? -24.960 -26.734 32.266 1.00 57.16 176 PRO A CA 1
ATOM 1433 C C . PRO A 1 176 ? -23.446 -26.447 32.189 1.00 57.16 176 PRO A C 1
ATOM 1435 O O . PRO A 1 176 ? -22.766 -26.929 31.288 1.00 57.16 176 PRO A O 1
ATOM 1438 N N . SER A 1 177 ? -22.904 -25.667 33.124 1.00 53.91 177 SER A N 1
ATOM 1439 C CA . SER A 1 177 ? -21.495 -25.278 33.186 1.00 53.91 177 SER A CA 1
ATOM 1440 C C . SER A 1 177 ? -20.643 -26.177 34.096 1.00 53.91 177 SER A C 1
ATOM 1442 O O . SER A 1 177 ? -19.426 -26.014 34.102 1.00 53.91 177 SER A O 1
ATOM 1444 N N . PHE A 1 178 ? -21.244 -27.101 34.862 1.00 52.66 178 PHE A N 1
ATOM 1445 C CA . PHE A 1 178 ? -20.544 -27.915 35.874 1.00 52.66 178 PHE A CA 1
ATOM 1446 C C . PHE A 1 178 ? -20.864 -29.420 35.820 1.00 52.66 178 PHE A C 1
ATOM 1448 O O . PHE A 1 178 ? -20.763 -30.112 36.831 1.00 52.66 178 PHE A O 1
ATOM 1455 N N . ASP A 1 179 ? -21.211 -29.954 34.648 1.00 44.72 179 ASP A N 1
ATOM 1456 C CA . ASP A 1 179 ? -21.321 -31.405 34.476 1.00 44.72 179 ASP A CA 1
ATOM 1457 C C . ASP A 1 179 ? -19.917 -32.043 34.463 1.00 44.72 179 ASP A C 1
ATOM 1459 O O . ASP A 1 179 ? -19.141 -31.891 33.516 1.00 44.72 179 ASP A O 1
ATOM 1463 N N . LEU A 1 180 ? -19.567 -32.710 35.565 1.00 56.81 180 LEU A N 1
ATOM 1464 C CA . LEU A 1 180 ? -18.301 -33.426 35.764 1.00 56.81 180 LEU A CA 1
ATOM 1465 C C . LEU A 1 180 ? -18.430 -34.938 35.517 1.00 56.81 180 LEU A C 1
ATOM 1467 O O . LEU A 1 180 ? -17.565 -35.708 35.941 1.00 56.81 180 LEU A O 1
ATOM 1471 N N . THR A 1 181 ? -19.464 -35.390 34.802 1.00 50.69 181 THR A N 1
ATOM 1472 C CA . THR A 1 181 ? -19.608 -36.806 34.446 1.00 50.69 181 THR A CA 1
ATOM 1473 C C . THR A 1 181 ? -19.184 -37.095 32.999 1.00 50.69 181 THR A C 1
ATOM 1475 O O . THR A 1 181 ? -19.906 -36.861 32.041 1.00 50.69 181 THR A O 1
ATOM 1478 N N . GLU A 1 182 ? -17.950 -37.605 32.876 1.00 50.47 182 GLU A N 1
ATOM 1479 C CA . GLU A 1 182 ? -17.416 -38.561 31.880 1.00 50.47 182 GLU A CA 1
ATOM 1480 C C . GLU A 1 182 ? -16.078 -38.147 31.224 1.00 50.47 182 GLU A C 1
ATOM 1482 O O . GLU A 1 182 ? -15.985 -37.126 30.535 1.00 50.47 182 GLU A O 1
ATOM 1487 N N . PRO A 1 183 ? -15.029 -38.994 31.302 1.00 48.88 183 PRO A N 1
ATOM 1488 C CA . PRO A 1 183 ? -13.825 -38.816 30.506 1.00 48.88 183 PRO A CA 1
ATOM 1489 C C . PRO A 1 183 ? -14.089 -39.300 29.073 1.00 48.88 183 PRO A C 1
ATOM 1491 O O . PRO A 1 183 ? -13.872 -40.467 28.732 1.00 48.88 183 PRO A O 1
ATOM 1494 N N . LYS A 1 184 ? -14.526 -38.398 28.188 1.00 45.78 184 LYS A N 1
ATOM 1495 C CA . LYS A 1 184 ? -14.591 -38.695 26.750 1.00 45.78 184 LYS A CA 1
ATOM 1496 C C . LYS A 1 184 ? -13.182 -38.938 26.203 1.00 45.78 184 LYS A C 1
ATOM 1498 O O . LYS A 1 184 ? -12.364 -38.028 26.080 1.00 45.78 184 LYS A O 1
ATOM 1503 N N . LYS A 1 185 ? -12.910 -40.193 25.835 1.00 50.78 185 LYS A N 1
ATOM 1504 C CA . LYS A 1 185 ? -11.734 -40.615 25.062 1.00 50.78 185 LYS A CA 1
ATOM 1505 C C . LYS A 1 185 ? -11.715 -39.871 23.723 1.00 50.78 185 LYS A C 1
ATOM 1507 O O . LYS A 1 185 ? -12.421 -40.239 22.788 1.00 50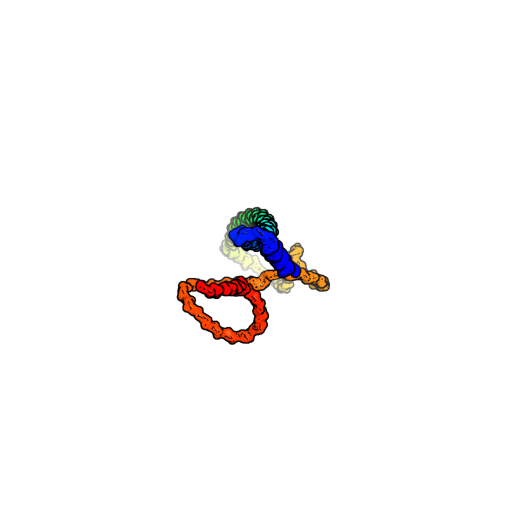.78 185 LYS A O 1
ATOM 1512 N N . ILE A 1 186 ? -10.885 -38.837 23.614 1.00 48.47 186 ILE A N 1
ATOM 1513 C CA . ILE A 1 186 ? -10.629 -38.156 22.343 1.00 48.47 186 ILE A CA 1
ATOM 1514 C C . ILE A 1 186 ? -9.788 -39.088 21.465 1.00 48.47 186 ILE A C 1
ATOM 1516 O O . ILE A 1 186 ? -8.607 -39.336 21.722 1.00 48.47 186 ILE A O 1
ATOM 1520 N N . GLN A 1 187 ? -10.412 -39.612 20.410 1.00 47.84 187 GLN A N 1
ATOM 1521 C CA . GLN A 1 187 ? -9.720 -40.273 19.311 1.00 47.84 187 GLN A CA 1
ATOM 1522 C C . GLN A 1 187 ? -8.720 -39.296 18.675 1.00 47.84 187 GLN A C 1
ATOM 1524 O O . GLN A 1 187 ? -9.072 -38.197 18.245 1.00 47.84 187 GLN A O 1
ATOM 1529 N N . LYS A 1 188 ? -7.450 -39.704 18.603 1.00 49.44 188 LYS A N 1
ATOM 1530 C CA . LYS A 1 188 ? -6.375 -38.959 17.938 1.00 49.44 188 LYS A CA 1
ATOM 1531 C C . LYS A 1 188 ? -6.603 -38.948 16.422 1.00 49.44 188 LYS A C 1
ATOM 1533 O O . LYS A 1 188 ? -6.060 -39.783 15.704 1.00 49.44 188 LYS A O 1
ATOM 1538 N N . SER A 1 189 ? -7.353 -37.976 15.910 1.00 48.62 189 SER A N 1
ATOM 1539 C CA . SER A 1 189 ? -7.308 -37.646 14.483 1.00 48.62 189 SER A CA 1
ATOM 1540 C C . SER A 1 189 ? -5.971 -36.960 14.177 1.00 48.62 189 SER A C 1
ATOM 1542 O O . SER A 1 189 ? -5.666 -35.910 14.751 1.00 48.62 189 SER A O 1
ATOM 1544 N N . LYS A 1 190 ? -5.158 -37.535 13.281 1.00 53.69 190 LYS A N 1
ATOM 1545 C CA . LYS A 1 190 ? -3.918 -36.923 12.776 1.00 53.69 190 LYS A CA 1
ATOM 1546 C C . LYS A 1 190 ? -4.246 -35.609 12.049 1.00 53.69 190 LYS A C 1
ATOM 1548 O O . LYS A 1 190 ? -4.541 -35.615 10.858 1.00 53.69 190 LYS A O 1
ATOM 1553 N N . LYS A 1 191 ? -4.170 -34.470 12.745 1.00 50.16 191 LYS A N 1
ATOM 1554 C CA . LYS A 1 191 ? -4.157 -33.151 12.098 1.00 50.16 191 LYS A CA 1
ATOM 1555 C C . LYS A 1 191 ? -2.830 -32.988 11.350 1.00 50.16 191 LYS A C 1
ATOM 1557 O O . LYS A 1 191 ? -1.759 -33.062 11.951 1.00 50.16 191 LYS A O 1
ATOM 1562 N N . LYS A 1 192 ? -2.904 -32.770 10.032 1.00 52.66 192 LYS A N 1
ATOM 1563 C CA . LYS A 1 192 ? -1.788 -32.275 9.210 1.00 52.66 192 LYS A CA 1
ATOM 1564 C C . LYS A 1 192 ? -1.224 -31.019 9.885 1.00 52.66 192 LYS A C 1
ATOM 1566 O O . LYS A 1 192 ? -1.960 -30.059 10.099 1.00 52.66 192 LYS A O 1
ATOM 1571 N N . ARG A 1 193 ? 0.070 -31.035 10.222 1.00 45.09 193 ARG A N 1
ATOM 1572 C CA . ARG A 1 193 ? 0.819 -29.850 10.662 1.00 45.09 193 ARG A CA 1
ATOM 1573 C C . ARG A 1 193 ? 0.698 -28.778 9.577 1.00 45.09 193 ARG A C 1
ATOM 1575 O O . ARG A 1 193 ? 1.291 -28.918 8.511 1.00 45.09 193 ARG A O 1
ATOM 1582 N N . MET A 1 194 ? -0.078 -27.730 9.841 1.00 51.19 194 MET A N 1
ATOM 1583 C CA . MET A 1 194 ? 0.054 -26.473 9.110 1.00 51.19 194 MET A CA 1
ATOM 1584 C C . MET A 1 194 ? 1.451 -25.929 9.415 1.00 51.19 194 MET A C 1
ATOM 1586 O O . MET A 1 194 ? 1.878 -25.919 10.571 1.00 51.19 194 MET A O 1
ATOM 1590 N N . SER A 1 195 ? 2.193 -25.569 8.372 1.00 57.56 195 SER A N 1
ATOM 1591 C CA . SER A 1 195 ? 3.540 -25.013 8.474 1.00 57.56 195 SER A CA 1
ATOM 1592 C C . SER A 1 195 ? 3.555 -23.831 9.443 1.00 57.56 195 SER A C 1
ATOM 1594 O O . SER A 1 195 ? 2.795 -22.881 9.260 1.00 57.56 195 SER A O 1
ATOM 1596 N N . GLN A 1 196 ? 4.416 -23.895 10.460 1.00 53.34 196 GLN A N 1
ATOM 1597 C CA . GLN A 1 196 ? 4.661 -22.787 11.380 1.00 53.34 196 GLN A CA 1
ATOM 1598 C C . GLN A 1 196 ? 5.037 -21.521 10.598 1.00 53.34 196 GLN A C 1
ATOM 1600 O O . GLN A 1 196 ? 5.841 -21.564 9.663 1.00 53.34 196 GLN A O 1
ATOM 1605 N N . SER A 1 197 ? 4.440 -20.395 10.989 1.00 51.62 197 SER A N 1
ATOM 1606 C CA . SER A 1 197 ? 4.802 -19.071 10.489 1.00 51.62 197 SER A CA 1
ATOM 1607 C C . SER A 1 197 ? 6.271 -18.782 10.821 1.00 51.62 197 SER A C 1
ATOM 1609 O O . SER A 1 197 ? 6.706 -19.002 11.950 1.00 51.62 197 SER A O 1
ATOM 1611 N N . LYS A 1 198 ? 7.041 -18.305 9.836 1.00 60.50 198 LYS A N 1
ATOM 1612 C CA . LYS A 1 198 ? 8.514 -18.157 9.847 1.00 60.50 198 LYS A CA 1
ATOM 1613 C C . LYS A 1 198 ? 9.081 -17.117 10.839 1.00 60.50 198 LYS A C 1
ATOM 1615 O O . LYS A 1 198 ? 10.239 -16.738 10.706 1.00 60.50 198 LYS A O 1
ATOM 1620 N N . TYR A 1 199 ? 8.309 -16.668 11.827 1.00 53.31 199 TYR A N 1
ATOM 1621 C CA . TYR A 1 199 ? 8.690 -15.567 12.724 1.00 53.31 199 TYR A CA 1
ATOM 1622 C C . TYR A 1 199 ? 8.502 -15.871 14.219 1.00 53.31 199 TYR A C 1
ATOM 1624 O O . TYR A 1 199 ? 8.500 -14.954 15.030 1.00 53.31 199 TYR A O 1
ATOM 1632 N N . SER A 1 200 ? 8.380 -17.141 14.618 1.00 53.72 200 SER A N 1
ATOM 1633 C CA . SER A 1 200 ? 8.156 -17.531 16.023 1.00 53.72 200 SER A CA 1
ATOM 1634 C C . SER A 1 200 ? 9.378 -17.428 16.952 1.00 53.72 200 SER A C 1
ATOM 1636 O O . SER A 1 200 ? 9.281 -17.869 18.089 1.00 53.72 200 SER A O 1
ATOM 1638 N N . ASN A 1 201 ? 10.518 -16.897 16.497 1.00 49.78 201 ASN A N 1
ATOM 1639 C CA . ASN A 1 201 ? 11.782 -16.927 17.254 1.00 49.78 201 ASN A CA 1
ATOM 1640 C C . ASN A 1 201 ? 12.330 -15.529 17.589 1.00 49.78 201 ASN A C 1
ATOM 1642 O O . ASN A 1 201 ? 13.534 -15.369 17.774 1.00 49.78 201 ASN A O 1
ATOM 1646 N N . LEU A 1 202 ? 11.479 -14.503 17.621 1.00 53.09 202 LEU A N 1
ATOM 1647 C CA . LEU A 1 202 ? 11.881 -13.183 18.106 1.00 53.09 202 LEU A CA 1
ATOM 1648 C C . LEU A 1 202 ? 11.671 -13.121 19.624 1.00 53.09 202 LEU A C 1
ATOM 1650 O O . LEU A 1 202 ? 10.663 -12.598 20.090 1.00 53.09 202 LEU A O 1
ATOM 1654 N N . ASP A 1 203 ? 12.628 -13.659 20.381 1.00 49.69 203 ASP A N 1
ATOM 1655 C CA . ASP A 1 203 ? 12.795 -13.314 21.797 1.00 49.69 203 ASP A CA 1
ATOM 1656 C C . ASP A 1 203 ? 13.346 -11.884 21.867 1.00 49.69 203 ASP A C 1
ATOM 1658 O O . ASP A 1 203 ? 14.549 -11.647 21.765 1.00 49.69 203 ASP A O 1
ATOM 1662 N N . ILE A 1 204 ? 12.452 -10.900 21.978 1.00 48.03 204 ILE A N 1
ATOM 1663 C CA . ILE A 1 204 ? 12.831 -9.509 22.236 1.00 48.03 204 ILE A CA 1
ATOM 1664 C C . ILE A 1 204 ? 12.774 -9.298 23.748 1.00 48.03 204 ILE A C 1
ATOM 1666 O O . ILE A 1 204 ? 11.757 -8.887 24.301 1.00 48.03 204 ILE A O 1
ATOM 1670 N N . THR A 1 205 ? 13.875 -9.587 24.436 1.00 43.16 205 THR A N 1
ATOM 1671 C CA . THR A 1 205 ? 14.067 -9.144 25.820 1.00 43.16 205 THR A CA 1
ATOM 1672 C C . THR A 1 205 ? 14.577 -7.705 25.813 1.00 43.16 205 THR A C 1
ATOM 1674 O O . THR A 1 205 ? 15.733 -7.457 25.469 1.00 43.16 205 THR A O 1
ATOM 1677 N N . TYR A 1 206 ? 13.732 -6.749 26.203 1.00 38.47 206 TYR A N 1
ATOM 1678 C CA . TYR A 1 206 ? 14.165 -5.384 26.504 1.00 38.47 206 TYR A CA 1
ATOM 1679 C C . TYR A 1 206 ? 14.963 -5.395 27.814 1.00 38.47 206 TYR A C 1
ATOM 1681 O O . TYR A 1 206 ? 14.384 -5.474 28.897 1.00 38.47 206 TYR A O 1
ATOM 1689 N N . ARG A 1 207 ? 16.297 -5.325 27.735 1.00 41.06 207 ARG A N 1
ATOM 1690 C CA . ARG A 1 207 ? 17.103 -4.876 28.876 1.00 41.06 207 ARG A CA 1
ATOM 1691 C C . ARG A 1 207 ? 17.151 -3.354 28.855 1.00 41.06 207 ARG A C 1
ATOM 1693 O O . ARG A 1 207 ? 17.748 -2.758 27.965 1.00 41.06 207 ARG A O 1
ATOM 1700 N N . ASN A 1 208 ? 16.487 -2.753 29.835 1.00 45.84 208 ASN A N 1
ATOM 1701 C CA . ASN A 1 208 ? 16.674 -1.356 30.191 1.00 45.84 208 ASN A CA 1
ATOM 1702 C C . ASN A 1 208 ? 18.043 -1.216 30.856 1.00 45.84 208 ASN A C 1
ATOM 1704 O O . ASN A 1 208 ? 18.171 -1.599 32.012 1.00 45.84 208 ASN A O 1
ATOM 1708 N N . ASP A 1 209 ? 19.019 -0.645 30.155 1.00 37.78 209 ASP A N 1
ATOM 1709 C CA . ASP A 1 209 ? 20.193 -0.054 30.792 1.00 37.78 209 ASP A CA 1
ATOM 1710 C C . ASP A 1 209 ? 20.362 1.380 30.282 1.00 37.78 209 ASP A C 1
ATOM 1712 O O . ASP A 1 209 ? 20.475 1.666 29.089 1.00 37.78 209 ASP A O 1
ATOM 1716 N N . SER A 1 210 ? 20.282 2.293 31.240 1.00 37.56 210 SER A N 1
ATOM 1717 C CA . SER A 1 210 ? 20.434 3.735 31.124 1.00 37.56 210 SER A CA 1
ATOM 1718 C C . SER A 1 210 ? 21.865 4.148 30.760 1.00 37.56 210 SER A C 1
ATOM 1720 O O . SER A 1 210 ? 22.805 3.635 31.353 1.00 37.56 210 SER A O 1
ATOM 1722 N N . LEU A 1 211 ? 21.984 5.158 29.883 1.00 43.31 211 LEU A N 1
ATOM 1723 C CA . LEU A 1 211 ? 23.022 6.209 29.843 1.00 43.31 211 LEU A CA 1
ATOM 1724 C C . LEU A 1 211 ? 24.494 5.803 30.099 1.00 43.31 211 LEU A C 1
ATOM 1726 O O . LEU A 1 211 ? 24.884 5.647 31.250 1.00 43.31 211 LEU A O 1
ATOM 1730 N N . ASN A 1 212 ? 25.362 5.885 29.075 1.00 31.78 212 ASN A N 1
ATOM 1731 C CA . ASN A 1 212 ? 26.415 6.921 29.049 1.00 31.78 212 ASN A CA 1
ATOM 1732 C C . ASN A 1 212 ? 27.213 7.007 27.732 1.00 31.78 212 ASN A C 1
ATOM 1734 O O . ASN A 1 212 ? 27.360 6.042 26.988 1.00 31.78 212 ASN A O 1
ATOM 1738 N N . HIS A 1 213 ? 27.737 8.210 27.495 1.00 36.03 213 HIS A N 1
ATOM 1739 C CA . HIS A 1 213 ? 28.568 8.640 26.371 1.00 36.03 213 HIS A CA 1
ATOM 1740 C C . HIS A 1 213 ? 29.941 7.943 26.269 1.00 36.03 213 HIS A C 1
ATOM 1742 O O . HIS A 1 213 ? 30.566 7.627 27.273 1.00 36.03 213 HIS A O 1
ATOM 1748 N N . ASN A 1 214 ? 30.448 7.882 25.029 1.00 36.06 214 ASN A N 1
ATOM 1749 C CA . ASN A 1 214 ? 31.859 7.783 24.629 1.00 36.06 214 ASN A CA 1
ATOM 1750 C C . ASN A 1 214 ? 32.709 6.644 25.217 1.00 36.06 214 ASN A C 1
ATOM 1752 O O . ASN A 1 214 ? 33.334 6.806 26.260 1.00 36.06 214 ASN A O 1
ATOM 1756 N N . SER A 1 215 ? 32.962 5.596 24.421 1.00 36.16 215 SER A N 1
ATOM 1757 C CA . SER A 1 215 ? 34.315 5.016 24.333 1.00 36.16 215 SER A CA 1
ATOM 1758 C C . SER A 1 215 ? 34.552 4.298 23.003 1.00 36.16 215 SER A C 1
ATOM 1760 O O . SER A 1 215 ? 33.875 3.340 22.647 1.00 36.16 215 SER A O 1
ATOM 1762 N N . ARG A 1 216 ? 35.586 4.755 22.302 1.00 41.88 216 ARG A N 1
ATOM 1763 C CA . ARG A 1 216 ? 36.340 4.030 21.280 1.00 41.88 216 ARG A CA 1
ATOM 1764 C C . ARG A 1 216 ? 37.185 2.954 21.974 1.00 41.88 216 ARG A C 1
ATOM 1766 O O . ARG A 1 216 ? 38.009 3.314 22.804 1.00 41.88 216 ARG A O 1
ATOM 1773 N N . ALA A 1 217 ? 37.018 1.683 21.613 1.00 33.25 217 ALA A N 1
ATOM 1774 C CA . ALA A 1 217 ? 37.953 0.588 21.914 1.00 33.25 217 ALA A CA 1
ATOM 1775 C C . ALA A 1 217 ? 37.585 -0.616 21.025 1.00 33.25 217 ALA A C 1
ATOM 1777 O O . ALA A 1 217 ? 36.474 -1.126 21.094 1.00 33.25 217 ALA A O 1
ATOM 1778 N N . THR A 1 218 ? 38.352 -0.886 19.967 1.00 35.72 218 THR A N 1
ATOM 1779 C CA . THR A 1 218 ? 39.418 -1.908 19.922 1.00 35.72 218 THR A CA 1
ATOM 1780 C C . THR A 1 218 ? 38.934 -3.331 20.201 1.00 35.72 218 THR A C 1
ATOM 1782 O O . THR A 1 218 ? 38.540 -3.685 21.308 1.00 35.72 218 THR A O 1
ATOM 1785 N N . SER A 1 219 ? 39.045 -4.134 19.145 1.00 39.44 219 SER A N 1
ATOM 1786 C CA . SER A 1 219 ? 39.049 -5.593 19.084 1.00 39.44 219 SER A CA 1
ATOM 1787 C C . SER A 1 219 ? 39.510 -6.294 20.363 1.00 39.44 219 SER A C 1
ATOM 1789 O O . SER A 1 219 ? 40.643 -6.109 20.806 1.00 39.44 219 SER A O 1
ATOM 1791 N N . SER A 1 220 ? 38.673 -7.198 20.868 1.00 34.00 220 SER A N 1
ATOM 1792 C CA . SER A 1 220 ? 39.112 -8.306 21.711 1.00 34.00 220 SER A CA 1
ATOM 1793 C C . SER A 1 220 ? 38.456 -9.602 21.238 1.00 34.00 220 SER A C 1
ATOM 1795 O O . SER A 1 220 ? 37.239 -9.766 21.198 1.00 34.00 220 SER A O 1
ATOM 1797 N N . THR A 1 221 ? 39.321 -10.509 20.807 1.00 38.09 221 THR A N 1
ATOM 1798 C CA . THR A 1 221 ? 39.080 -11.925 20.554 1.00 38.09 221 THR A CA 1
ATOM 1799 C C . THR A 1 221 ? 38.740 -12.636 21.859 1.00 38.09 221 THR A C 1
ATOM 1801 O O . THR A 1 221 ? 39.572 -12.694 22.761 1.00 38.09 221 THR A O 1
ATOM 1804 N N . SER A 1 222 ? 37.562 -13.251 21.928 1.00 37.41 222 SER A N 1
ATOM 1805 C CA . SER A 1 222 ? 37.276 -14.339 22.861 1.00 37.41 222 SER A CA 1
ATOM 1806 C C . SER A 1 222 ? 36.786 -15.550 22.067 1.00 37.41 222 SER A C 1
ATOM 1808 O O . SER A 1 222 ? 35.782 -15.523 21.356 1.00 37.41 222 SER A O 1
ATOM 1810 N N . SER A 1 223 ? 37.587 -16.610 22.119 1.00 43.12 223 SER A N 1
ATOM 1811 C CA . SER A 1 223 ? 37.301 -17.906 21.521 1.00 43.12 223 SER A CA 1
ATOM 1812 C C . SER A 1 223 ? 36.336 -18.676 22.421 1.00 43.12 223 SER A C 1
ATOM 1814 O O . SER A 1 223 ? 36.736 -19.142 23.488 1.00 43.12 223 SER A O 1
ATOM 1816 N N . SER A 1 224 ? 35.091 -18.862 21.984 1.00 34.62 224 SER A N 1
ATOM 1817 C CA . SER A 1 224 ? 34.265 -19.974 22.454 1.00 34.62 224 SER A CA 1
ATOM 1818 C C . SER A 1 224 ? 33.969 -20.902 21.278 1.00 34.62 224 SER A C 1
ATOM 1820 O O . SER A 1 224 ? 33.486 -20.491 20.219 1.00 34.62 224 SER A O 1
ATOM 1822 N N . ASN A 1 225 ? 34.347 -22.168 21.448 1.00 44.69 225 ASN A N 1
ATOM 1823 C CA . ASN A 1 225 ? 34.011 -23.244 20.530 1.00 44.69 225 ASN A CA 1
ATOM 1824 C C . ASN A 1 225 ? 32.547 -23.616 20.751 1.00 44.69 225 ASN A C 1
ATOM 1826 O O . ASN A 1 225 ? 32.247 -24.510 21.533 1.00 44.69 225 ASN A O 1
ATOM 1830 N N . ASP A 1 226 ? 31.654 -22.936 20.040 1.00 35.59 226 ASP A N 1
ATOM 1831 C CA . ASP A 1 226 ? 30.298 -23.414 19.811 1.00 35.59 226 ASP A CA 1
ATOM 1832 C C . ASP A 1 226 ? 30.063 -23.506 18.308 1.00 35.59 226 ASP A C 1
ATOM 1834 O O . ASP A 1 226 ? 30.280 -22.553 17.554 1.00 35.59 226 ASP A O 1
ATOM 1838 N N . SER A 1 227 ? 29.650 -24.691 17.862 1.00 51.34 227 SER A N 1
ATOM 1839 C CA . SER A 1 227 ? 29.413 -25.041 16.458 1.00 51.34 227 SER A CA 1
ATOM 1840 C C . SER A 1 227 ? 28.145 -24.367 15.916 1.00 51.34 227 SER A C 1
ATOM 1842 O O . SER A 1 227 ? 27.175 -24.993 15.497 1.00 51.34 227 SER A O 1
ATOM 1844 N N . CYS A 1 228 ? 28.142 -23.039 15.918 1.00 39.97 228 CYS A N 1
ATOM 1845 C CA . CYS A 1 228 ? 27.066 -22.238 15.378 1.00 39.97 228 CYS A CA 1
ATOM 1846 C C . CYS A 1 228 ? 27.275 -22.117 13.864 1.00 39.97 228 CYS A C 1
ATOM 1848 O O . CYS A 1 228 ? 28.254 -21.528 13.401 1.00 39.97 228 CYS A O 1
ATOM 1850 N N . LYS A 1 229 ? 26.365 -22.698 13.073 1.00 54.31 229 LYS A N 1
ATOM 1851 C CA . LYS A 1 229 ? 26.314 -22.523 11.614 1.00 54.31 229 LYS A CA 1
ATOM 1852 C C . LYS A 1 229 ? 26.077 -21.043 11.299 1.00 54.31 229 LYS A C 1
ATOM 1854 O O . LYS A 1 229 ? 24.937 -20.603 11.157 1.00 54.31 229 LYS A O 1
ATOM 1859 N N . LYS A 1 230 ? 27.159 -20.269 11.201 1.00 47.75 230 LYS A N 1
ATOM 1860 C CA . LYS A 1 230 ? 27.133 -18.865 10.793 1.00 47.75 230 LYS A CA 1
ATOM 1861 C C . LYS A 1 230 ? 26.670 -18.801 9.338 1.00 47.75 230 LYS A C 1
ATOM 1863 O O . LYS A 1 230 ? 27.391 -19.198 8.428 1.00 47.75 230 LYS A O 1
ATOM 1868 N N . ARG A 1 231 ? 25.447 -18.320 9.107 1.00 60.44 231 ARG A N 1
ATOM 1869 C CA . ARG A 1 231 ? 25.052 -17.842 7.776 1.00 60.44 231 ARG A CA 1
ATOM 1870 C C . ARG A 1 231 ? 25.805 -16.537 7.527 1.00 60.44 231 ARG A C 1
ATOM 1872 O O . ARG A 1 231 ? 25.817 -15.693 8.420 1.00 60.44 231 ARG A O 1
ATOM 1879 N N . LYS A 1 232 ? 26.399 -16.376 6.340 1.00 58.62 232 LYS A N 1
ATOM 1880 C CA . LYS A 1 232 ? 26.968 -15.095 5.900 1.00 58.62 232 LYS A CA 1
ATOM 1881 C C . LYS A 1 232 ? 25.888 -14.013 6.025 1.00 58.62 232 LYS A C 1
ATOM 1883 O O . LYS A 1 232 ? 24.863 -14.081 5.349 1.00 58.62 232 LYS A O 1
ATOM 1888 N N . LEU A 1 233 ? 26.091 -13.077 6.948 1.00 54.41 233 LEU A N 1
ATOM 1889 C CA . LEU A 1 233 ? 25.450 -11.769 6.899 1.00 54.41 233 LEU A CA 1
ATOM 1890 C C . LEU A 1 233 ? 26.086 -11.023 5.725 1.00 54.41 233 LEU A C 1
ATOM 1892 O O . LEU A 1 233 ? 27.288 -11.144 5.511 1.00 54.41 233 LEU A O 1
ATOM 1896 N N . TYR A 1 234 ? 25.264 -10.335 4.941 1.00 53.66 234 TYR A N 1
ATOM 1897 C CA . TYR A 1 234 ? 25.720 -9.493 3.840 1.00 53.66 234 TYR A CA 1
ATOM 1898 C C . TYR A 1 234 ? 26.689 -8.432 4.386 1.00 53.66 234 TYR A C 1
ATOM 1900 O O . TYR A 1 234 ? 26.298 -7.640 5.246 1.00 53.66 234 TYR A O 1
ATOM 1908 N N . CYS A 1 235 ? 27.941 -8.468 3.925 1.00 47.66 235 CYS A N 1
ATOM 1909 C CA . CYS A 1 235 ? 28.936 -7.426 4.149 1.00 47.66 235 CYS A CA 1
ATOM 1910 C C . CYS A 1 235 ? 28.821 -6.419 2.992 1.00 47.66 235 CYS A C 1
ATOM 1912 O O . CYS A 1 235 ? 28.917 -6.843 1.842 1.00 47.66 235 CYS A O 1
ATOM 1914 N N . PRO A 1 236 ? 28.622 -5.116 3.257 1.00 50.81 236 PRO A N 1
ATOM 1915 C CA . PRO A 1 236 ? 28.588 -4.090 2.209 1.00 50.81 236 PRO A CA 1
ATOM 1916 C C . PRO A 1 236 ? 29.901 -3.959 1.416 1.00 50.81 236 PRO A C 1
ATOM 1918 O O . PRO A 1 236 ? 29.884 -3.415 0.320 1.00 50.81 236 PRO A O 1
ATOM 1921 N N . ASP A 1 237 ? 31.010 -4.480 1.950 1.00 48.75 237 ASP A N 1
ATOM 1922 C CA . ASP A 1 237 ? 32.350 -4.370 1.356 1.00 48.75 237 ASP A CA 1
ATOM 1923 C C . ASP A 1 237 ? 32.619 -5.404 0.238 1.00 48.75 237 ASP A C 1
ATOM 1925 O O . ASP A 1 237 ? 33.646 -5.333 -0.430 1.00 48.75 237 ASP A O 1
ATOM 1929 N N . ASP A 1 238 ? 31.713 -6.366 0.008 1.00 55.66 238 ASP A N 1
ATOM 1930 C CA . ASP A 1 238 ? 31.891 -7.420 -1.012 1.00 55.66 238 ASP A CA 1
ATOM 1931 C C . ASP A 1 238 ? 31.566 -6.946 -2.455 1.00 55.66 238 ASP A C 1
ATOM 1933 O O . ASP A 1 238 ? 31.815 -7.692 -3.403 1.00 55.66 238 ASP A O 1
ATOM 1937 N N . ASP A 1 239 ? 31.039 -5.726 -2.644 1.00 54.06 239 ASP A N 1
ATOM 1938 C CA . ASP A 1 239 ? 30.670 -5.164 -3.961 1.00 54.06 239 ASP A CA 1
ATOM 1939 C C . ASP A 1 239 ? 31.664 -4.100 -4.495 1.00 54.06 239 ASP A C 1
ATOM 1941 O O . ASP A 1 239 ? 31.443 -3.532 -5.569 1.00 54.06 239 ASP A O 1
ATOM 1945 N N . GLU A 1 240 ? 32.796 -3.849 -3.823 1.00 48.62 240 GLU A N 1
ATOM 1946 C CA . GLU A 1 240 ? 33.888 -3.051 -4.405 1.00 48.62 240 GLU A CA 1
ATOM 1947 C C . GLU A 1 240 ? 34.724 -3.913 -5.363 1.00 48.62 240 GLU A C 1
ATOM 1949 O O . GLU A 1 240 ? 35.829 -4.371 -5.068 1.00 48.62 240 GLU A O 1
ATOM 1954 N N . SER A 1 241 ? 34.188 -4.146 -6.563 1.00 43.97 241 SER A N 1
ATOM 1955 C CA . SER A 1 241 ? 35.010 -4.555 -7.697 1.00 43.97 241 SER A CA 1
ATOM 1956 C C . SER A 1 241 ? 35.992 -3.424 -8.005 1.00 43.97 241 SER A C 1
ATOM 1958 O O . SER A 1 241 ? 35.620 -2.417 -8.611 1.00 43.97 241 SER A O 1
ATOM 1960 N N . TRP A 1 242 ? 37.235 -3.595 -7.560 1.00 43.94 242 TRP A N 1
ATOM 1961 C CA . TRP A 1 242 ? 38.383 -2.797 -7.965 1.00 43.94 242 TRP A CA 1
ATOM 1962 C C . TRP A 1 242 ? 38.407 -2.675 -9.488 1.00 43.94 242 TRP A C 1
ATOM 1964 O O . TRP A 1 242 ? 38.599 -3.657 -10.204 1.00 43.94 242 TRP A O 1
ATOM 1974 N N . VAL A 1 243 ? 38.189 -1.463 -9.988 1.00 41.25 243 VAL A N 1
ATOM 1975 C CA . VAL A 1 243 ? 38.591 -1.108 -11.345 1.00 41.25 243 VAL A CA 1
ATOM 1976 C C . VAL A 1 243 ? 40.079 -0.794 -11.250 1.00 41.25 243 VAL A C 1
ATOM 1978 O O . VAL A 1 243 ? 40.454 0.263 -10.743 1.00 41.25 243 VAL A O 1
ATOM 1981 N N . GLU A 1 244 ? 40.930 -1.725 -11.681 1.00 44.78 244 GLU A N 1
ATOM 1982 C CA . GLU A 1 244 ? 42.330 -1.415 -11.979 1.00 44.78 244 GLU A CA 1
ATOM 1983 C C . GLU A 1 244 ? 42.346 -0.376 -13.107 1.00 44.78 244 GLU A C 1
ATOM 1985 O O . GLU A 1 244 ? 42.087 -0.672 -14.272 1.00 44.78 244 GLU A O 1
ATOM 1990 N N . LEU A 1 245 ? 42.590 0.880 -12.738 1.00 44.59 245 LEU A N 1
ATOM 1991 C CA . LEU A 1 245 ? 43.041 1.906 -13.665 1.00 44.59 245 LEU A CA 1
ATOM 1992 C C . LEU A 1 245 ? 44.518 1.623 -13.940 1.00 44.59 245 LEU A C 1
ATOM 1994 O O . LEU A 1 245 ? 45.381 1.987 -13.141 1.00 44.59 245 LEU A O 1
ATOM 1998 N N . GLU A 1 246 ? 44.803 0.966 -15.063 1.00 47.41 246 GLU A N 1
ATOM 1999 C CA . GLU A 1 246 ? 46.132 1.025 -15.667 1.00 47.41 246 GLU A CA 1
ATOM 2000 C C . GLU A 1 246 ? 46.423 2.496 -15.989 1.00 47.41 246 GLU A C 1
ATOM 2002 O O . GLU A 1 246 ? 45.859 3.095 -16.907 1.00 47.41 246 GLU A O 1
ATOM 2007 N N . VAL A 1 247 ? 47.259 3.113 -15.156 1.00 47.66 247 VAL A N 1
ATOM 2008 C CA . VAL A 1 247 ? 47.877 4.398 -15.458 1.00 47.66 247 VAL A CA 1
ATOM 2009 C C . VAL A 1 247 ? 49.026 4.094 -16.407 1.00 47.66 247 VAL A C 1
ATOM 2011 O O . VAL A 1 247 ? 50.122 3.745 -15.971 1.00 47.66 247 VAL A O 1
ATOM 2014 N N . ASP A 1 248 ? 48.767 4.207 -17.707 1.00 44.66 248 ASP A N 1
ATOM 2015 C CA . ASP A 1 248 ? 49.841 4.292 -18.689 1.00 44.66 248 ASP A CA 1
ATOM 2016 C C . ASP A 1 248 ? 50.624 5.580 -18.422 1.00 44.66 248 ASP A C 1
ATOM 2018 O O . ASP A 1 248 ? 50.121 6.698 -18.564 1.00 44.66 248 ASP A O 1
ATOM 2022 N N . GLY A 1 249 ? 51.862 5.400 -17.968 1.00 48.78 249 GLY A N 1
ATOM 2023 C CA . GLY A 1 249 ? 52.805 6.480 -17.759 1.00 48.78 249 GLY A CA 1
ATOM 2024 C C . GLY A 1 249 ? 53.174 7.161 -19.074 1.00 48.78 249 GLY A C 1
ATOM 2025 O O . GLY A 1 249 ? 53.603 6.508 -20.026 1.00 48.78 249 GLY A O 1
ATOM 2026 N N . ASN A 1 250 ? 53.056 8.487 -19.071 1.00 39.25 250 ASN A N 1
ATOM 2027 C CA . ASN A 1 250 ? 53.957 9.410 -19.756 1.00 39.25 250 ASN A CA 1
ATOM 2028 C C . ASN A 1 250 ? 53.926 10.770 -19.053 1.00 39.25 250 ASN A C 1
ATOM 2030 O O . ASN A 1 250 ? 52.817 11.333 -18.918 1.00 39.25 250 ASN A O 1
#

Sequence (250 aa):
MRSTRRKAIKLVVDSCGMKESAKLQVNTILREFTKMKNEYLELQTTNESLEKAVQELRRRLVKSDHQRQELIRMLKRKSTENIEKVESLQRENNNLRSTIEEQSNLLEDHSKKIEELRGEVKLLRDTRTNNNTIPNESFREIFHQITTNSPKKSSLPTVPVSAMTAPPSSLHFDHPSFDLTEPKKIQKSKKKRMSQSKYSNLDITYRNDSLNHNSRATSSTSSSNDSCKKRKLYCPDDDESWVELEVDGN

pLDDT: mean 70.41, std 23.71, range [31.78, 98.69]

Organism: NCBI:txid54128

Foldseek 3Di:
DVVVVVVVVVVVLVPPPDDVVVSVVVVVVVVVVVVVVVVVVVVVVVVVVVVVVVVVVVVVVVVVVVVVVVVVVVVVVVVVVVVVVVVVVVVVVVVVVVVVVVVVVVVVVVVVVVVVVVVVVVVVVVVVVVVPPDPPVVVVVVVVVVVVDDDDDDDDDDDDDDDDDDDPDDPDDPDPPDPPDDDPDDDDDDDDDDDDDPPPPPPDDDDDDDDDDDDDDDDDDDDDPDPDPDDDDDDPVPPPPDDPPPPPDD

Radius of gyration: 56.12 Å; chains: 1; bounding box: 107×58×163 Å